Protein AF-A0A7M3DWA7-F1 (afdb_monomer)

Mean predicted aligned error: 12.15 Å

Radius of gyration: 25.58 Å; Cα contacts (8 Å, |Δi|>4): 373; chains: 1; bounding box: 78×46×86 Å

Secondary structure (DSSP, 8-state):
----------GGGTTSTTT--EEEETTEEEE-HHHHHHHHHHHTTS-HHHHHTTS-S-TT-EEESSSSEEE--TTT--HHHHHHHHHHHGGGTS-HHHHHHHHHHHHIIIII--B-TTHHHHHHHHHHHHHHHHHHHHHHHHTS-HHHHHHHHHHHHHHTTTT-SHHHHTTB-TT--GGGSEEEEEETTEEEEE-SSHHHHHHHHHHHHHHHHTTTTHHHHTTS----SSEEEEEEETTEEEEEEEEEE-S-HHHHHHHHHHTTTS-EEE-HHHHHHHH---SS------------------

Solvent-accessible surface area (backbone atoms only — not comparable to full-atom values): 17744 Å² total; per-residue (Å²): 140,79,90,80,83,75,80,61,65,34,52,71,45,80,87,42,62,88,74,48,60,73,45,74,63,85,91,43,66,44,68,47,66,76,46,24,52,50,49,52,55,52,53,75,72,53,50,68,72,64,53,55,80,34,50,78,94,52,93,77,39,61,46,66,49,80,74,51,81,33,56,57,34,67,88,74,38,36,51,63,34,54,43,50,45,45,55,43,49,23,87,84,76,47,55,73,57,55,44,54,41,37,48,49,52,48,28,30,49,71,62,68,45,42,34,34,72,60,48,53,61,42,52,50,54,50,46,70,73,45,42,58,59,54,16,52,69,47,15,69,79,72,54,39,56,35,68,60,42,26,49,45,43,52,51,30,52,77,72,42,57,30,52,69,37,68,77,51,51,69,19,62,32,86,86,55,59,73,72,78,28,31,36,38,39,67,53,97,78,28,31,38,38,31,53,72,48,67,73,60,38,50,53,53,49,53,50,49,51,50,37,46,79,68,55,62,44,56,80,61,53,76,77,79,53,91,79,60,83,57,43,80,42,75,39,55,56,74,88,39,84,37,80,43,65,27,38,71,41,57,78,40,42,69,51,37,42,48,55,55,59,76,47,66,97,56,60,63,46,49,24,63,67,40,56,48,46,40,62,62,76,78,90,80,70,85,88,85,82,76,86,81,77,80,73,83,79,87,78,80,91,129

Organism: Rhizobium leguminosarum (NCBI:txid384)

Structure (mmCIF, N/CA/C/O backbone):
data_AF-A0A7M3DWA7-F1
#
_entry.id   AF-A0A7M3DWA7-F1
#
loop_
_atom_site.group_PDB
_atom_site.id
_atom_site.type_symbol
_atom_site.label_atom_id
_atom_site.label_alt_id
_atom_site.label_comp_id
_atom_site.label_asym_id
_atom_site.label_entity_id
_atom_site.label_seq_id
_atom_site.pdbx_PDB_ins_code
_atom_site.Cartn_x
_atom_site.Cartn_y
_atom_site.Cartn_z
_atom_site.occupancy
_atom_site.B_iso_or_equiv
_atom_site.auth_seq_id
_atom_site.auth_comp_id
_atom_site.auth_asym_id
_atom_site.auth_atom_id
_atom_site.pdbx_PDB_model_num
ATOM 1 N N . MET A 1 1 ? -8.533 -28.546 40.048 1.00 31.16 1 MET A N 1
ATOM 2 C CA . MET A 1 1 ? -7.619 -28.414 38.892 1.00 31.16 1 MET A CA 1
ATOM 3 C C . MET A 1 1 ? -8.500 -28.031 37.714 1.00 31.16 1 MET A C 1
ATOM 5 O O . MET A 1 1 ? -9.378 -28.823 37.424 1.00 31.16 1 MET A O 1
ATOM 9 N N . THR A 1 2 ? -8.484 -26.842 37.113 1.00 32.16 2 THR A N 1
ATOM 10 C CA . THR A 1 2 ? -7.544 -25.696 37.027 1.00 32.16 2 THR A CA 1
ATOM 11 C C . THR A 1 2 ? -8.391 -24.406 36.946 1.00 32.16 2 THR A C 1
ATOM 13 O O . THR A 1 2 ? -9.353 -24.365 36.194 1.00 32.16 2 THR A O 1
ATOM 16 N N . GLN A 1 3 ? -8.295 -23.450 37.877 1.00 31.75 3 GLN A N 1
ATOM 17 C CA . GLN A 1 3 ? -7.502 -22.207 37.782 1.00 31.75 3 GLN A CA 1
ATOM 18 C C . GLN A 1 3 ? -7.501 -21.516 36.396 1.00 31.75 3 GLN A C 1
ATOM 20 O O . GLN A 1 3 ? -6.855 -21.991 35.472 1.00 31.75 3 GLN A O 1
ATOM 25 N N . ASN A 1 4 ? -8.128 -20.328 36.342 1.00 32.12 4 ASN A N 1
ATOM 26 C CA . ASN A 1 4 ? -7.949 -19.244 35.358 1.00 32.12 4 ASN A CA 1
ATOM 27 C C . ASN A 1 4 ? -8.525 -19.390 33.932 1.00 32.12 4 ASN A C 1
ATOM 29 O O . ASN A 1 4 ? -7.840 -19.094 32.956 1.00 32.12 4 ASN A O 1
ATOM 33 N N . GLU A 1 5 ? -9.830 -19.630 33.797 1.00 33.38 5 GLU A N 1
ATOM 34 C CA . GLU A 1 5 ? -10.563 -19.099 32.634 1.00 33.38 5 GLU A CA 1
ATOM 35 C C . GLU A 1 5 ? -10.723 -17.581 32.813 1.00 33.38 5 GLU A C 1
ATOM 37 O O . GLU A 1 5 ? -11.632 -17.081 33.482 1.00 33.38 5 GLU A O 1
ATOM 42 N N . ARG A 1 6 ? -9.745 -16.829 32.294 1.00 34.59 6 ARG A N 1
ATOM 43 C CA . ARG A 1 6 ? -9.760 -15.364 32.276 1.00 34.59 6 ARG A CA 1
ATOM 44 C C . ARG A 1 6 ? -11.005 -14.896 31.521 1.00 34.59 6 ARG A C 1
ATOM 46 O O . ARG A 1 6 ? -11.043 -14.945 30.297 1.00 34.59 6 ARG A O 1
ATOM 53 N N . ARG A 1 7 ? -12.004 -14.418 32.269 1.00 38.69 7 ARG A N 1
ATOM 54 C CA . ARG A 1 7 ? -13.129 -13.614 31.772 1.00 38.69 7 ARG A CA 1
ATOM 55 C C . ARG A 1 7 ? -12.589 -12.566 30.787 1.00 38.69 7 ARG A C 1
ATOM 57 O O . ARG A 1 7 ? -11.906 -11.642 31.224 1.00 38.69 7 ARG A O 1
ATOM 64 N N . ARG A 1 8 ? -12.861 -12.714 29.487 1.00 42.81 8 ARG A N 1
ATOM 65 C CA . ARG A 1 8 ? -12.569 -11.684 28.481 1.00 42.81 8 ARG A CA 1
ATOM 66 C C . ARG A 1 8 ? -13.701 -10.662 28.528 1.00 42.81 8 ARG A C 1
ATOM 68 O O . ARG A 1 8 ? -14.858 -10.983 28.276 1.00 42.81 8 ARG A O 1
ATOM 75 N N . VAL A 1 9 ? -13.361 -9.478 29.017 1.00 36.88 9 VAL A N 1
ATOM 76 C CA . VAL A 1 9 ? -14.258 -8.345 29.247 1.00 36.88 9 VAL A CA 1
ATOM 77 C C . VAL A 1 9 ? -14.104 -7.452 28.022 1.00 36.88 9 VAL A C 1
ATOM 79 O O . VAL A 1 9 ? -12.993 -6.998 27.768 1.00 36.88 9 VAL A O 1
ATOM 82 N N . THR A 1 10 ? -15.173 -7.246 27.252 1.00 43.31 10 THR A N 1
ATOM 83 C CA . THR A 1 10 ? -15.177 -6.265 26.159 1.00 43.31 10 THR A CA 1
ATOM 84 C C . THR A 1 10 ? -14.939 -4.865 26.720 1.00 43.31 10 THR A C 1
ATOM 86 O O . THR A 1 10 ? -15.230 -4.578 27.883 1.00 43.31 10 THR A O 1
ATOM 89 N N . THR A 1 11 ? -14.374 -3.995 25.898 1.00 45.31 11 THR A N 1
ATOM 90 C CA . THR A 1 11 ? -13.901 -2.646 26.227 1.00 45.31 11 THR A CA 1
ATOM 91 C C . THR A 1 11 ? -15.011 -1.851 26.941 1.00 45.31 11 THR A C 1
ATOM 93 O O . THR A 1 11 ? -14.843 -1.347 28.049 1.00 45.31 11 THR A O 1
ATOM 96 N N . THR A 1 12 ? -16.235 -1.885 26.419 1.00 45.56 12 THR A N 1
ATOM 97 C CA . THR A 1 12 ? -17.424 -1.252 27.020 1.00 45.56 12 THR A CA 1
ATOM 98 C C . THR A 1 12 ? -17.956 -1.893 28.318 1.00 45.56 12 THR A C 1
ATOM 100 O O . THR A 1 12 ? -18.825 -1.323 28.984 1.00 45.56 12 THR A O 1
ATOM 103 N N . ALA A 1 13 ? -17.430 -3.036 28.763 1.00 43.12 13 ALA A N 1
ATOM 104 C CA . ALA A 1 13 ? -17.998 -3.804 29.873 1.00 43.12 13 ALA A CA 1
ATOM 105 C C . ALA A 1 13 ? -17.594 -3.363 31.288 1.00 43.12 13 ALA A C 1
ATOM 107 O O . ALA A 1 13 ? -18.187 -3.867 32.243 1.00 43.12 13 ALA A O 1
ATOM 108 N N . LYS A 1 14 ? -16.658 -2.421 31.485 1.00 46.44 14 LYS A N 1
ATOM 109 C CA . LYS A 1 14 ? -16.401 -1.888 32.844 1.00 46.44 14 LYS A CA 1
ATOM 110 C C . LYS A 1 14 ? -17.452 -0.869 33.302 1.00 46.44 14 LYS A C 1
ATOM 112 O O . LYS A 1 14 ? -17.827 -0.904 34.467 1.00 46.44 14 LYS A O 1
ATOM 117 N N . LEU A 1 15 ? -17.945 -0.006 32.411 1.00 39.78 15 LEU A N 1
ATOM 118 C CA . LEU A 1 15 ? -18.905 1.061 32.748 1.00 39.78 15 LEU A CA 1
ATOM 119 C C . LEU A 1 15 ? -20.373 0.599 32.741 1.00 39.78 15 LEU A C 1
ATOM 121 O O . LEU A 1 15 ? -21.177 1.143 33.489 1.00 39.78 15 LEU A O 1
ATOM 125 N N . TYR A 1 16 ? -20.726 -0.420 31.945 1.00 46.19 16 TYR A N 1
ATOM 126 C CA . TYR A 1 16 ? -22.131 -0.786 31.680 1.00 46.19 16 TYR A CA 1
ATOM 127 C C . TYR A 1 16 ? -22.519 -2.204 32.123 1.00 46.19 16 TYR A C 1
ATOM 129 O O . TYR A 1 16 ? -23.603 -2.689 31.792 1.00 46.19 16 TYR A O 1
ATOM 137 N N . ARG A 1 17 ? -21.654 -2.866 32.907 1.00 42.53 17 ARG A N 1
ATOM 138 C CA . ARG A 1 17 ? -21.810 -4.260 33.367 1.00 42.53 17 ARG A CA 1
ATOM 139 C C . ARG A 1 17 ? -23.143 -4.550 34.059 1.00 42.53 17 ARG A C 1
ATOM 141 O O . ARG A 1 17 ? -23.610 -5.681 34.016 1.00 42.53 17 ARG A O 1
ATOM 148 N N . GLU A 1 18 ? -23.716 -3.547 34.715 1.00 39.00 18 GLU A N 1
ATOM 149 C CA . GLU A 1 18 ? -24.950 -3.678 35.495 1.00 39.00 18 GLU A CA 1
ATOM 150 C C . GLU A 1 18 ? -26.214 -3.424 34.661 1.00 39.00 18 GLU A C 1
ATOM 152 O O . GLU A 1 18 ? -27.291 -3.873 35.040 1.00 39.00 18 GLU A O 1
ATOM 157 N N . ALA A 1 19 ? -26.090 -2.749 33.513 1.00 36.91 19 ALA A N 1
ATOM 158 C CA . ALA A 1 19 ? -27.227 -2.368 32.678 1.00 36.91 19 ALA A CA 1
ATOM 159 C C . ALA A 1 19 ? -27.499 -3.348 31.528 1.00 36.91 19 ALA A C 1
ATOM 161 O O . ALA A 1 19 ? -28.608 -3.345 31.004 1.00 36.91 19 ALA A O 1
ATOM 162 N N . ALA A 1 20 ? -26.522 -4.170 31.121 1.00 46.72 20 ALA A N 1
ATOM 163 C CA . ALA A 1 20 ? -26.583 -4.932 29.875 1.00 46.72 20 ALA A CA 1
ATOM 164 C C . ALA A 1 20 ? -27.028 -6.391 30.013 1.00 46.72 20 ALA A C 1
ATOM 166 O O . ALA A 1 20 ? -26.503 -7.147 30.828 1.00 46.72 20 ALA A O 1
ATOM 167 N N . VAL A 1 21 ? -27.948 -6.812 29.138 1.00 46.53 21 VAL A N 1
ATOM 168 C CA . VAL A 1 21 ? -28.248 -8.230 28.912 1.00 46.53 21 VAL A CA 1
ATOM 169 C C . VAL A 1 21 ? -27.080 -8.824 28.128 1.00 46.53 21 VAL A C 1
ATOM 171 O O . VAL A 1 21 ? -26.873 -8.516 26.957 1.00 46.53 21 VAL A O 1
ATOM 174 N N . LEU A 1 22 ? -26.281 -9.635 28.813 1.00 52.78 22 LEU A N 1
ATOM 175 C CA . LEU A 1 22 ? -25.120 -10.314 28.249 1.00 52.78 22 LEU A CA 1
ATOM 176 C C . LEU A 1 22 ? -25.567 -11.638 27.622 1.00 52.78 22 LEU A C 1
ATOM 178 O O . LEU A 1 22 ? -26.158 -12.471 28.313 1.00 52.78 22 LEU A O 1
ATOM 182 N N . VAL A 1 23 ? -25.242 -11.860 26.349 1.00 47.19 23 VAL A N 1
ATOM 183 C CA . VAL A 1 23 ? -25.420 -13.164 25.690 1.00 47.19 23 VAL A CA 1
ATOM 184 C C . VAL A 1 23 ? -24.047 -13.800 25.488 1.00 47.19 23 VAL A C 1
ATOM 186 O O . VAL A 1 23 ? -23.109 -13.161 25.007 1.00 47.19 23 VAL A O 1
ATOM 189 N N . ARG A 1 24 ? -23.910 -15.065 25.899 1.00 48.47 24 ARG A N 1
ATOM 190 C CA . ARG A 1 24 ? -22.690 -15.855 25.700 1.00 48.47 24 ARG A CA 1
ATOM 191 C C . ARG A 1 24 ? -22.765 -16.545 24.339 1.00 48.47 24 ARG A C 1
ATOM 193 O O . ARG A 1 24 ? -23.575 -17.450 24.158 1.00 48.47 24 ARG A O 1
ATOM 200 N N . LEU A 1 25 ? -21.899 -16.144 23.413 1.00 47.28 25 LEU A N 1
ATOM 201 C CA . LEU A 1 25 ? -21.712 -16.797 22.115 1.00 47.28 25 LEU A CA 1
ATOM 202 C C . LEU A 1 25 ? -20.315 -17.426 22.105 1.00 47.28 25 LEU A C 1
ATOM 204 O O . LEU A 1 25 ? -19.309 -16.749 21.898 1.00 47.28 25 LEU A O 1
ATOM 208 N N . GLY A 1 26 ? -20.254 -18.722 22.422 1.00 59.66 26 GLY A N 1
ATOM 209 C CA . GLY A 1 26 ? -18.992 -19.429 22.659 1.00 59.66 26 GLY A CA 1
ATOM 210 C C . GLY A 1 26 ? -18.278 -18.925 23.921 1.00 59.66 26 GLY A C 1
ATOM 211 O O . GLY A 1 26 ? -18.862 -18.901 25.008 1.00 59.66 26 GLY A O 1
ATOM 212 N N . ASP A 1 27 ? -17.023 -18.499 23.777 1.00 53.69 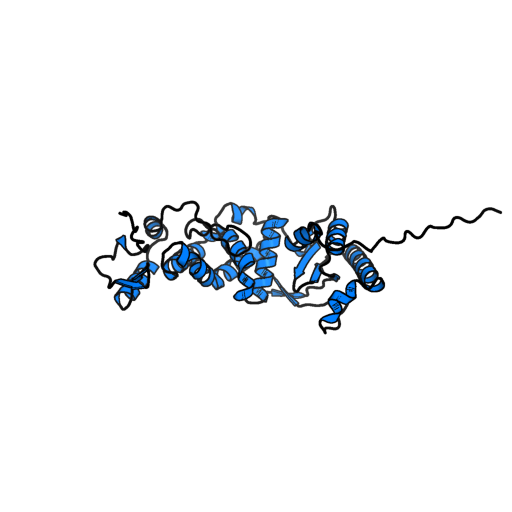27 ASP A N 1
ATOM 213 C CA . ASP A 1 27 ? -16.204 -17.949 24.872 1.00 53.69 27 ASP A CA 1
ATOM 214 C C . ASP A 1 27 ? -16.243 -16.417 24.963 1.00 53.69 27 ASP A C 1
ATOM 216 O O . ASP A 1 27 ? -15.498 -15.809 25.736 1.00 53.69 27 ASP A O 1
ATOM 220 N N . ARG A 1 28 ? -17.124 -15.775 24.187 1.00 52.28 28 ARG A N 1
ATOM 221 C CA . ARG A 1 28 ? -17.256 -14.317 24.126 1.00 52.28 28 ARG A CA 1
ATOM 222 C C . ARG A 1 28 ? -18.556 -13.850 24.775 1.00 52.28 28 ARG A C 1
ATOM 224 O O . ARG A 1 28 ? -19.602 -14.491 24.657 1.00 52.28 28 ARG A O 1
ATOM 231 N N . MET A 1 29 ? -18.471 -12.713 25.459 1.00 54.19 29 MET A N 1
ATOM 232 C CA . MET A 1 29 ? -19.617 -11.993 26.008 1.00 54.19 29 MET A CA 1
ATOM 233 C C . MET A 1 29 ? -19.973 -10.875 25.033 1.00 54.19 29 MET A C 1
ATOM 235 O O . MET A 1 29 ? -19.136 -10.010 24.792 1.00 54.19 29 MET A O 1
ATOM 239 N N . ARG A 1 30 ? -21.190 -10.895 24.486 1.00 58.16 30 ARG A N 1
ATOM 240 C CA . ARG A 1 30 ? -21.685 -9.848 23.586 1.00 58.16 30 ARG A CA 1
ATOM 241 C C . ARG A 1 30 ? -22.817 -9.059 24.226 1.00 58.16 30 ARG A C 1
ATOM 243 O O . ARG A 1 30 ? -23.587 -9.592 25.031 1.00 58.16 30 ARG A O 1
ATOM 250 N N . PHE A 1 31 ? -22.913 -7.791 23.843 1.00 63.12 31 PHE A N 1
ATOM 251 C CA . PHE A 1 31 ? -24.051 -6.938 24.161 1.00 63.12 31 PHE A CA 1
ATOM 252 C C . PHE A 1 31 ? -25.098 -7.037 23.048 1.00 63.12 31 PHE A C 1
ATOM 254 O O . PHE A 1 31 ? -24.807 -6.706 21.899 1.00 63.12 31 PHE A O 1
ATOM 261 N N . GLU A 1 32 ? -26.318 -7.464 23.380 1.00 61.53 32 GLU A N 1
ATOM 262 C CA . GLU A 1 32 ? -27.408 -7.618 22.407 1.00 61.53 32 GLU A CA 1
ATOM 263 C C . GLU A 1 32 ? -28.669 -6.830 22.797 1.00 61.53 32 GLU A C 1
ATOM 265 O O . GLU A 1 32 ? -28.837 -6.368 23.931 1.00 61.53 32 GLU A O 1
ATOM 270 N N . GLY A 1 33 ? -29.565 -6.661 21.820 1.00 66.62 33 GLY A N 1
ATOM 271 C CA . GLY A 1 33 ? -30.834 -5.952 21.974 1.00 66.62 33 GLY A CA 1
ATOM 272 C C . GLY A 1 33 ? -30.680 -4.450 22.237 1.00 66.62 33 GLY A C 1
ATOM 273 O O . GLY A 1 33 ? -29.637 -3.853 21.985 1.00 66.62 33 GLY A O 1
ATOM 274 N N . ILE A 1 34 ? -31.734 -3.845 22.795 1.00 65.25 34 ILE A N 1
ATOM 275 C CA . ILE A 1 34 ? -31.831 -2.392 23.035 1.00 65.25 34 ILE A CA 1
ATOM 276 C C . ILE A 1 34 ? -30.664 -1.867 23.881 1.00 65.25 34 ILE A C 1
ATOM 278 O O . ILE A 1 34 ? -30.198 -0.749 23.672 1.00 65.25 34 ILE A O 1
ATOM 282 N N . ILE A 1 35 ? -30.171 -2.665 24.831 1.00 61.44 35 ILE A N 1
ATOM 283 C CA . ILE A 1 35 ? -29.046 -2.244 25.665 1.00 61.44 35 ILE A CA 1
ATOM 284 C C . ILE A 1 35 ? -27.728 -2.323 24.891 1.00 61.44 35 ILE A C 1
ATOM 286 O O . ILE A 1 35 ? -26.905 -1.423 25.026 1.00 61.44 35 ILE A O 1
ATOM 290 N N . GLY A 1 36 ? -27.533 -3.338 24.045 1.00 64.75 36 GLY A N 1
ATOM 291 C CA . GLY A 1 36 ? -26.393 -3.370 23.128 1.00 64.75 36 GLY A CA 1
ATOM 292 C C . GLY A 1 36 ? -26.374 -2.167 22.187 1.00 64.75 36 GLY A C 1
ATOM 293 O O . GLY A 1 36 ? -25.328 -1.546 22.013 1.00 64.75 36 GLY A O 1
ATOM 294 N N . ASP A 1 37 ? -27.531 -1.766 21.664 1.00 68.62 37 ASP A N 1
ATOM 295 C CA . ASP A 1 37 ? -27.647 -0.571 20.823 1.00 68.62 37 ASP A CA 1
ATOM 296 C C . ASP A 1 37 ? -27.378 0.723 21.605 1.00 68.62 37 ASP A C 1
ATOM 298 O O . ASP A 1 37 ? -26.683 1.609 21.109 1.00 68.62 37 ASP A O 1
ATOM 302 N N . ALA A 1 38 ? -27.852 0.820 22.851 1.00 63.88 38 ALA A N 1
ATOM 303 C CA . ALA A 1 38 ? -27.548 1.945 23.733 1.00 63.88 38 ALA A CA 1
ATOM 304 C C . ALA A 1 38 ? -26.050 2.022 24.080 1.00 63.88 38 ALA A C 1
ATOM 306 O O . ALA A 1 38 ? -25.476 3.109 24.094 1.00 63.88 38 ALA A O 1
ATOM 307 N N . ILE A 1 39 ? -25.395 0.882 24.311 1.00 64.06 39 ILE A N 1
ATOM 308 C CA . ILE A 1 39 ? -23.953 0.811 24.577 1.00 64.06 39 ILE A CA 1
ATOM 309 C C . ILE A 1 39 ? -23.156 1.223 23.343 1.00 64.06 39 ILE A C 1
ATOM 311 O O . ILE A 1 39 ? -22.250 2.041 23.465 1.00 64.06 39 ILE A O 1
ATOM 315 N N . LYS A 1 40 ? -23.524 0.732 22.154 1.00 66.62 40 LYS A N 1
ATOM 316 C CA . LYS A 1 40 ? -22.925 1.174 20.884 1.00 66.62 40 LYS A CA 1
ATOM 317 C C . LYS A 1 40 ? -23.104 2.673 20.682 1.00 66.62 40 LYS A C 1
ATOM 319 O O . LYS A 1 40 ? -22.159 3.356 20.298 1.00 66.62 40 LYS A O 1
ATOM 324 N N . TYR A 1 41 ? -24.305 3.190 20.955 1.00 67.12 41 TYR A N 1
ATOM 325 C CA . TYR A 1 41 ? -24.589 4.618 20.871 1.00 67.12 41 TYR A CA 1
ATOM 326 C C . TYR A 1 41 ? -23.652 5.405 21.782 1.00 67.12 41 TYR A C 1
ATOM 328 O O . TYR A 1 41 ? -22.969 6.294 21.298 1.00 67.12 41 TYR A O 1
ATOM 336 N N . VAL A 1 42 ? -23.554 5.052 23.066 1.00 63.28 42 VAL A N 1
ATOM 337 C CA . VAL A 1 42 ? -22.678 5.764 24.005 1.00 63.28 42 VAL A CA 1
ATOM 338 C C . VAL A 1 42 ? -21.199 5.600 23.646 1.00 63.28 42 VAL A C 1
ATOM 340 O O . VAL A 1 42 ? -20.467 6.585 23.678 1.00 63.28 42 VAL A O 1
ATOM 343 N N . GLY A 1 43 ? -20.774 4.399 23.240 1.00 63.22 43 GLY A N 1
ATOM 344 C CA . GLY A 1 43 ? -19.411 4.099 22.800 1.00 63.22 43 GLY A CA 1
ATOM 345 C C . GLY A 1 43 ? -18.927 5.025 21.685 1.00 63.22 43 GLY A C 1
ATOM 346 O O . GLY A 1 43 ? -17.838 5.576 21.799 1.00 63.22 43 GLY A O 1
ATOM 347 N N . ARG A 1 44 ? -19.787 5.316 20.699 1.00 63.34 44 ARG A N 1
ATOM 348 C CA . ARG A 1 44 ? -19.505 6.268 19.603 1.00 63.34 44 ARG A CA 1
ATOM 349 C C . ARG A 1 44 ? -19.218 7.702 20.058 1.00 63.34 44 ARG A C 1
ATOM 351 O O . ARG A 1 44 ? -18.674 8.490 19.285 1.00 63.34 44 ARG A O 1
ATOM 358 N N . TYR A 1 45 ? -19.617 8.066 21.277 1.00 65.19 45 TYR A N 1
ATOM 359 C CA . TYR A 1 45 ? -19.357 9.381 21.872 1.00 65.19 45 TYR A CA 1
ATOM 360 C C . TYR A 1 45 ? -18.246 9.354 22.930 1.00 65.19 45 TYR A C 1
ATOM 362 O O . TYR A 1 45 ? -17.890 10.410 23.456 1.00 65.19 45 TYR A O 1
ATOM 370 N N . LEU A 1 46 ? -17.682 8.184 23.250 1.00 64.88 46 LEU A N 1
ATOM 371 C CA . LEU A 1 46 ? -16.517 8.088 24.126 1.00 64.88 46 LEU A CA 1
ATOM 372 C C . LEU A 1 46 ? -15.261 8.537 23.381 1.00 64.88 46 LEU A C 1
ATOM 374 O O . LEU A 1 46 ? -15.091 8.268 22.194 1.00 64.88 46 LEU A O 1
ATOM 378 N N . THR A 1 47 ? -14.353 9.206 24.090 1.00 64.81 47 THR A N 1
ATOM 379 C CA . THR A 1 47 ? -13.064 9.596 23.517 1.00 64.81 47 THR A CA 1
ATOM 380 C C . THR A 1 47 ? -12.147 8.383 23.372 1.00 64.81 47 THR A C 1
ATOM 382 O O . THR A 1 47 ? -12.173 7.470 24.199 1.00 64.81 47 THR A O 1
ATOM 385 N N . THR A 1 48 ? -11.258 8.415 22.377 1.00 63.31 48 THR A N 1
ATOM 386 C CA . THR A 1 48 ? -10.140 7.463 22.235 1.00 63.31 48 THR A CA 1
ATOM 387 C C . THR A 1 48 ? -9.331 7.278 23.523 1.00 63.31 48 THR A C 1
ATOM 389 O O . THR A 1 48 ? -8.943 6.159 23.841 1.00 63.31 48 THR A O 1
ATOM 392 N N . GLU A 1 49 ? -9.124 8.347 24.298 1.00 62.16 49 GLU A N 1
ATOM 393 C CA . GLU A 1 49 ? -8.463 8.288 25.610 1.00 62.16 49 GLU A CA 1
ATOM 394 C C . GLU A 1 49 ? -9.233 7.388 26.584 1.00 62.16 49 GLU A C 1
ATOM 396 O O . GLU A 1 49 ? -8.643 6.511 27.203 1.00 62.16 49 GLU A O 1
ATOM 401 N N . THR A 1 50 ? -10.560 7.532 26.653 1.00 61.81 50 THR A N 1
ATOM 402 C CA . THR A 1 50 ? -11.424 6.712 27.518 1.00 61.81 50 THR A CA 1
ATOM 403 C C . THR A 1 50 ? -11.495 5.261 27.035 1.00 61.81 50 THR A C 1
ATOM 405 O O . THR A 1 50 ? -11.476 4.342 27.851 1.00 61.81 50 THR A O 1
ATOM 408 N N . ALA A 1 51 ? -11.512 5.042 25.716 1.00 58.44 51 ALA A N 1
ATOM 409 C CA . ALA A 1 51 ? -11.423 3.709 25.120 1.00 58.44 51 ALA A CA 1
ATOM 410 C C . ALA A 1 51 ? -10.081 3.017 25.436 1.00 58.44 51 ALA A C 1
ATOM 412 O O . ALA A 1 51 ? -10.028 1.797 25.585 1.00 58.44 51 ALA A O 1
ATOM 413 N N . GLY A 1 52 ? -9.001 3.787 25.610 1.00 54.94 52 GLY A N 1
ATOM 414 C CA . GLY A 1 52 ? -7.679 3.254 25.932 1.00 54.94 52 GLY A CA 1
ATOM 415 C C . GLY A 1 52 ? -7.560 2.588 27.300 1.00 54.94 52 GLY A C 1
ATOM 416 O O . GLY A 1 52 ? -6.853 1.596 27.426 1.00 54.94 52 GLY A O 1
ATOM 417 N N . TRP A 1 53 ? -8.326 3.037 28.298 1.00 53.66 53 TRP A N 1
ATOM 418 C CA . TRP A 1 53 ? -8.397 2.407 29.631 1.00 53.66 53 TRP A CA 1
ATOM 419 C C . TRP A 1 53 ? -9.013 1.000 29.633 1.00 53.66 53 TRP A C 1
ATOM 421 O O . TRP A 1 53 ? -9.034 0.302 30.657 1.00 53.66 53 TRP A O 1
ATOM 431 N N . LEU A 1 54 ? -9.620 0.631 28.513 1.00 51.59 54 LEU A N 1
ATOM 432 C CA . LEU A 1 54 ? -10.525 -0.495 28.393 1.00 51.59 54 LEU A CA 1
ATOM 433 C C . LEU A 1 54 ? -9.970 -1.576 27.458 1.00 51.59 54 LEU A C 1
ATOM 435 O O . LEU A 1 54 ? -10.377 -2.732 27.579 1.00 51.59 54 LEU A O 1
ATOM 439 N N . LEU A 1 55 ? -9.040 -1.221 26.565 1.00 56.53 55 LEU A N 1
ATOM 440 C CA . LEU A 1 55 ? -8.315 -2.191 25.754 1.00 56.53 55 LEU A CA 1
ATOM 441 C C . LEU A 1 55 ? -7.311 -2.959 26.632 1.00 56.53 55 LEU A C 1
ATOM 443 O O . LEU A 1 55 ? -6.777 -2.398 27.593 1.00 56.53 55 LEU A O 1
ATOM 447 N N . PRO A 1 56 ? -7.059 -4.250 26.351 1.00 58.31 56 PRO A N 1
ATOM 448 C CA . PRO A 1 56 ? -5.999 -4.991 27.025 1.00 58.31 56 PRO A CA 1
ATOM 449 C C . PRO A 1 56 ? -4.672 -4.222 26.939 1.00 58.31 56 PRO A C 1
ATOM 451 O O . PRO A 1 56 ? -4.364 -3.684 25.880 1.00 58.31 56 PRO A O 1
ATOM 454 N N . GLU A 1 57 ? -3.864 -4.218 28.008 1.00 57.75 57 GLU A N 1
ATOM 455 C CA . GLU A 1 57 ? -2.489 -3.673 28.031 1.00 57.75 57 GLU A CA 1
ATOM 456 C C . GLU A 1 57 ? -1.535 -4.526 27.164 1.00 57.75 57 GLU A C 1
ATOM 458 O O . GLU A 1 57 ? -0.540 -5.084 27.624 1.00 57.75 57 GLU A O 1
ATOM 463 N N . LEU A 1 58 ? -1.870 -4.713 25.891 1.00 61.81 58 LEU A N 1
ATOM 464 C CA . LEU A 1 58 ? -1.083 -5.451 24.916 1.00 61.81 58 LEU A CA 1
ATOM 465 C C . LEU A 1 58 ? -0.378 -4.434 24.025 1.00 61.81 58 LEU A C 1
ATOM 467 O O . LEU A 1 58 ? -0.669 -4.324 22.835 1.00 61.81 58 LEU A O 1
ATOM 471 N N . GLU A 1 59 ? 0.576 -3.703 24.609 1.00 59.16 59 GLU A N 1
ATOM 472 C CA . GLU A 1 59 ? 1.342 -2.637 23.938 1.00 59.16 59 GLU A CA 1
ATOM 473 C C . GLU A 1 59 ? 2.125 -3.103 22.692 1.00 59.16 59 GLU A C 1
ATOM 475 O O . GLU A 1 59 ? 2.700 -2.288 21.982 1.00 59.16 59 GLU A O 1
ATOM 480 N N . ASN A 1 60 ? 2.107 -4.396 22.361 1.00 65.69 60 ASN A N 1
ATOM 481 C CA . ASN A 1 60 ? 2.776 -4.971 21.194 1.00 65.69 60 ASN A CA 1
ATOM 482 C C . ASN A 1 60 ? 1.890 -5.969 20.435 1.00 65.69 60 ASN A C 1
ATOM 484 O O . ASN A 1 60 ? 2.382 -6.968 19.911 1.00 65.69 60 ASN A O 1
ATOM 488 N N . TYR A 1 61 ? 0.574 -5.744 20.411 1.00 81.38 61 TYR A N 1
ATOM 489 C CA . TYR A 1 61 ? -0.334 -6.624 19.681 1.00 81.38 61 TYR A CA 1
ATOM 490 C C . TYR A 1 61 ? -0.109 -6.539 18.160 1.00 81.38 61 TYR A C 1
ATOM 492 O O . TYR A 1 61 ? -0.188 -5.454 17.568 1.00 81.38 61 TYR A O 1
ATOM 500 N N . VAL A 1 62 ? 0.149 -7.694 17.540 1.00 87.06 62 VAL A N 1
ATOM 501 C CA . VAL A 1 62 ? 0.361 -7.854 16.097 1.00 87.06 62 VAL A CA 1
ATOM 502 C C . VAL A 1 62 ? -0.594 -8.895 15.518 1.00 87.06 62 VAL A C 1
ATOM 504 O O . VAL A 1 62 ? -0.947 -9.849 16.207 1.00 87.06 62 VAL A O 1
ATOM 507 N N . HIS A 1 63 ? -0.975 -8.715 14.258 1.00 86.00 63 HIS A N 1
ATOM 508 C CA . HIS A 1 63 ? -1.754 -9.664 13.462 1.00 86.00 63 HIS A CA 1
ATOM 509 C C . HIS A 1 63 ? -1.007 -9.950 12.155 1.00 86.00 63 HIS A C 1
ATOM 511 O O . HIS A 1 63 ? -0.322 -9.066 11.639 1.00 86.00 63 HIS A O 1
ATOM 517 N N . ASP A 1 64 ? -1.110 -11.174 11.645 1.00 87.50 64 ASP A N 1
ATOM 518 C CA . ASP A 1 64 ? -0.496 -11.576 10.378 1.00 87.50 64 ASP A CA 1
ATOM 519 C C . ASP A 1 64 ? -1.585 -11.750 9.319 1.00 87.50 64 ASP A C 1
ATOM 521 O O . ASP A 1 64 ? -2.405 -12.661 9.408 1.00 87.50 64 ASP A O 1
ATOM 525 N N . PHE A 1 65 ? -1.579 -10.858 8.329 1.00 84.31 65 PHE A N 1
ATOM 526 C CA . PHE A 1 65 ? -2.523 -10.858 7.209 1.00 84.31 65 PHE A CA 1
ATOM 527 C C . PHE A 1 65 ? -2.029 -11.702 6.020 1.00 84.31 65 PHE A C 1
ATOM 529 O O . PHE A 1 65 ? -2.628 -11.655 4.953 1.00 84.31 65 PHE A O 1
ATOM 536 N N . GLY A 1 66 ? -0.934 -12.457 6.181 1.00 80.44 66 GLY A N 1
ATOM 537 C CA . GLY A 1 66 ? -0.332 -13.306 5.147 1.00 80.44 66 GLY A CA 1
ATOM 538 C C . GLY A 1 66 ? 1.025 -12.810 4.632 1.00 80.44 66 GLY A C 1
ATOM 539 O O . GLY A 1 66 ? 1.745 -13.576 3.990 1.00 80.44 66 GLY A O 1
ATOM 540 N N . GLY A 1 67 ? 1.406 -11.563 4.934 1.00 75.56 67 GLY A N 1
ATOM 541 C CA . GLY A 1 67 ? 2.706 -10.972 4.586 1.00 75.56 67 GLY A CA 1
ATOM 542 C C . GLY A 1 67 ? 3.654 -10.770 5.771 1.00 75.56 67 GLY A C 1
ATOM 543 O O . GLY A 1 67 ? 4.764 -10.264 5.585 1.00 75.56 67 GLY A O 1
ATOM 544 N N . GLY A 1 68 ? 3.259 -11.200 6.974 1.00 82.25 68 GLY A N 1
ATOM 545 C CA . GLY A 1 68 ? 4.023 -11.066 8.209 1.00 82.25 68 GLY A CA 1
ATOM 546 C C . GLY A 1 68 ? 3.316 -10.213 9.271 1.00 82.25 68 GLY A C 1
ATOM 547 O O . GLY A 1 68 ? 2.224 -9.688 9.056 1.00 82.25 68 GLY A O 1
ATOM 548 N N . PRO A 1 69 ? 3.929 -10.065 10.460 1.00 85.81 69 PRO A N 1
ATOM 549 C CA . PRO A 1 69 ? 3.289 -9.395 11.585 1.00 85.81 69 PRO A CA 1
ATOM 550 C C . PRO A 1 69 ? 3.173 -7.879 11.373 1.00 85.81 69 PRO A C 1
ATOM 552 O O . PRO A 1 69 ? 4.172 -7.177 11.200 1.00 85.81 69 PRO A O 1
ATOM 555 N N . VAL A 1 70 ? 1.951 -7.364 11.499 1.00 88.38 70 VAL A N 1
ATOM 556 C CA . VAL A 1 70 ? 1.597 -5.939 11.449 1.00 88.38 70 VAL A CA 1
ATOM 557 C C . VAL A 1 70 ? 1.027 -5.508 12.796 1.00 88.38 70 VAL A C 1
ATOM 559 O O . VAL A 1 70 ? 0.292 -6.264 13.428 1.00 88.38 70 VAL A O 1
ATOM 562 N N . ARG A 1 71 ? 1.332 -4.287 13.262 1.00 89.81 71 ARG A N 1
ATOM 563 C CA . ARG A 1 71 ? 0.724 -3.763 14.498 1.00 89.81 71 ARG A CA 1
ATOM 564 C C . ARG A 1 71 ? -0.788 -3.673 14.324 1.00 89.81 71 ARG A C 1
ATOM 566 O O . ARG A 1 71 ? -1.269 -2.984 13.432 1.00 89.81 71 ARG A O 1
ATOM 573 N N . ALA A 1 72 ? -1.521 -4.317 15.222 1.00 87.38 72 ALA A N 1
ATOM 574 C CA . ALA A 1 72 ? -2.974 -4.416 15.141 1.00 87.38 72 ALA A CA 1
ATOM 575 C C . ALA A 1 72 ? -3.689 -3.790 16.347 1.00 87.38 72 ALA A C 1
ATOM 577 O O . ALA A 1 72 ? -4.916 -3.759 16.400 1.00 87.38 72 ALA A O 1
ATOM 578 N N . HIS A 1 73 ? -2.942 -3.254 17.321 1.00 86.31 73 HIS A N 1
ATOM 579 C CA . HIS A 1 73 ? -3.546 -2.554 18.451 1.00 86.31 73 HIS A CA 1
ATOM 580 C C . HIS A 1 73 ? -4.220 -1.244 17.979 1.00 86.31 73 HIS A C 1
ATOM 582 O O . HIS A 1 73 ? -3.509 -0.349 17.501 1.00 86.31 73 HIS A O 1
ATOM 588 N N . PRO A 1 74 ? -5.543 -1.050 18.170 1.00 86.31 74 PRO A N 1
ATOM 589 C CA . PRO A 1 74 ? -6.289 0.061 17.557 1.00 86.31 74 PRO A CA 1
ATOM 590 C C . PRO A 1 74 ? -5.830 1.464 17.977 1.00 86.31 74 PRO A C 1
ATOM 592 O O . PRO A 1 74 ? -6.068 2.436 17.264 1.00 86.31 74 PRO A O 1
ATOM 595 N N . LEU A 1 75 ? -5.149 1.591 19.121 1.00 83.88 75 LEU A N 1
ATOM 596 C CA . LEU A 1 75 ? -4.571 2.860 19.594 1.00 83.88 75 LEU A CA 1
ATOM 597 C C . LEU A 1 75 ? -3.147 3.134 19.099 1.00 83.88 75 LEU A C 1
ATOM 599 O O . LEU A 1 75 ? -2.705 4.275 19.159 1.00 83.88 75 LEU A O 1
ATOM 603 N N . LEU A 1 76 ? -2.417 2.102 18.672 1.00 85.50 76 LEU A N 1
ATOM 604 C CA . LEU A 1 76 ? -0.975 2.197 18.409 1.00 85.50 76 LEU A CA 1
ATOM 605 C C . LEU A 1 76 ? -0.639 2.092 16.927 1.00 85.50 76 LEU A C 1
ATOM 607 O O . LEU A 1 76 ? 0.391 2.612 16.499 1.00 85.50 76 LEU A O 1
ATOM 611 N N . LEU A 1 77 ? -1.493 1.418 16.154 1.00 91.38 77 LEU A N 1
ATOM 612 C CA . LEU A 1 77 ? -1.303 1.294 14.717 1.00 91.38 77 LEU A CA 1
ATOM 613 C C . LEU A 1 77 ? -1.398 2.664 14.034 1.00 91.38 77 LEU A C 1
ATOM 615 O O . LEU A 1 77 ? -2.046 3.576 14.548 1.00 91.38 77 LEU A O 1
ATOM 619 N N . ASP A 1 78 ? -0.763 2.829 12.886 1.00 93.88 78 ASP A N 1
ATOM 620 C CA . ASP A 1 78 ? -0.879 4.032 12.059 1.00 93.88 78 ASP A CA 1
ATOM 621 C C . ASP A 1 78 ? -1.319 3.683 10.627 1.00 93.88 78 ASP A C 1
ATOM 623 O O . ASP A 1 78 ? -1.549 2.517 10.301 1.00 93.88 78 ASP A O 1
ATOM 627 N N . ALA A 1 79 ? -1.470 4.688 9.763 1.00 94.94 79 ALA A N 1
ATOM 628 C CA . ALA A 1 79 ? -1.942 4.490 8.394 1.00 94.94 79 ALA A CA 1
ATOM 629 C C . ALA A 1 79 ? -1.035 3.563 7.566 1.00 94.94 79 ALA A C 1
ATOM 631 O O . ALA A 1 79 ? -1.522 2.881 6.671 1.00 94.94 79 ALA A O 1
ATOM 632 N N . HIS A 1 80 ? 0.263 3.485 7.881 1.00 94.06 80 HIS A N 1
ATOM 633 C CA . HIS A 1 80 ? 1.155 2.536 7.222 1.00 94.06 80 HIS A CA 1
ATOM 634 C C . HIS A 1 80 ? 0.892 1.095 7.688 1.00 94.06 80 HIS A C 1
ATOM 636 O O . HIS A 1 80 ? 1.055 0.176 6.895 1.00 94.06 80 HIS A O 1
ATOM 642 N N . ASP A 1 81 ? 0.474 0.857 8.937 1.00 94.38 81 ASP A N 1
ATOM 643 C CA . ASP A 1 81 ? 0.076 -0.499 9.357 1.00 94.38 81 ASP A CA 1
ATOM 644 C C . ASP A 1 81 ? -1.176 -0.952 8.597 1.00 94.38 81 ASP A C 1
ATOM 646 O O . ASP A 1 81 ? -1.211 -2.068 8.085 1.00 94.38 81 ASP A O 1
ATOM 650 N N . LEU A 1 82 ? -2.168 -0.064 8.462 1.00 94.69 82 LEU A N 1
ATOM 651 C CA . LEU A 1 82 ? -3.367 -0.338 7.664 1.00 94.69 82 LEU A CA 1
ATOM 652 C C . LEU A 1 82 ? -3.010 -0.615 6.202 1.00 94.69 82 LEU A C 1
ATOM 654 O O . LEU A 1 82 ? -3.488 -1.592 5.637 1.00 94.69 82 LEU A O 1
ATOM 658 N N . LEU A 1 83 ? -2.122 0.190 5.610 1.00 95.06 83 LEU A N 1
ATOM 659 C CA . LEU A 1 83 ? -1.653 -0.014 4.241 1.00 95.06 83 LEU A CA 1
ATOM 660 C C . LEU A 1 83 ? -0.988 -1.383 4.050 1.00 95.06 83 LEU A C 1
ATOM 662 O O . LEU A 1 83 ? -1.291 -2.067 3.076 1.00 95.06 83 LEU A O 1
ATOM 666 N N . THR A 1 84 ? -0.122 -1.805 4.978 1.00 93.19 84 THR A N 1
ATOM 667 C CA . THR A 1 84 ? 0.491 -3.141 4.932 1.00 93.19 84 THR A CA 1
ATOM 668 C C . THR A 1 84 ? -0.571 -4.238 5.018 1.00 93.19 84 THR A C 1
ATOM 670 O O . THR A 1 84 ? -0.563 -5.155 4.206 1.00 93.19 84 THR A O 1
ATOM 673 N N . ALA A 1 85 ? -1.523 -4.121 5.948 1.00 92.62 85 ALA A N 1
ATOM 674 C CA . ALA A 1 85 ? -2.596 -5.101 6.100 1.00 92.62 85 ALA A CA 1
ATOM 675 C C . ALA A 1 85 ? -3.473 -5.209 4.840 1.00 92.62 85 ALA A C 1
ATOM 677 O O . ALA A 1 85 ? -3.806 -6.309 4.404 1.00 92.62 85 ALA A O 1
ATOM 678 N N . PHE A 1 86 ? -3.805 -4.074 4.217 1.00 94.38 86 PHE A N 1
ATOM 679 C CA . PHE A 1 86 ? -4.543 -4.045 2.956 1.00 94.38 86 PHE A CA 1
ATOM 680 C C . PHE A 1 86 ? -3.732 -4.621 1.798 1.00 94.38 86 PHE A C 1
ATOM 682 O O . PHE A 1 86 ? -4.305 -5.259 0.926 1.00 94.38 86 PHE A O 1
ATOM 689 N N . ARG A 1 87 ? -2.410 -4.439 1.771 1.00 92.50 87 ARG A N 1
ATOM 690 C CA . ARG A 1 87 ? -1.563 -5.066 0.751 1.00 92.50 87 ARG A CA 1
ATOM 691 C C . ARG A 1 87 ? -1.549 -6.586 0.904 1.00 92.50 87 ARG A C 1
ATOM 693 O O . ARG A 1 87 ? -1.607 -7.285 -0.100 1.00 92.50 87 ARG A O 1
ATOM 700 N N . ASP A 1 88 ? -1.456 -7.076 2.136 1.00 88.69 88 ASP A N 1
ATOM 701 C CA . ASP A 1 88 ? -1.265 -8.500 2.422 1.00 88.69 88 ASP A CA 1
ATOM 702 C C . ASP A 1 88 ? -2.557 -9.323 2.292 1.00 88.69 88 ASP A C 1
ATOM 704 O O . ASP A 1 88 ? -2.498 -10.462 1.839 1.00 88.69 88 ASP A O 1
ATOM 708 N N . GLY A 1 89 ? -3.714 -8.748 2.644 1.00 84.00 89 GLY A N 1
ATOM 709 C CA . GLY A 1 89 ? -5.012 -9.439 2.599 1.00 84.00 89 GLY A CA 1
ATOM 710 C C . GLY A 1 89 ? -6.042 -8.851 1.628 1.00 84.00 89 GLY A C 1
ATOM 711 O O . GLY A 1 89 ? -7.156 -9.357 1.540 1.00 84.00 89 GLY A O 1
ATOM 712 N N . GLY A 1 90 ? -5.721 -7.762 0.926 1.00 82.56 90 GLY A N 1
ATOM 713 C CA . GLY A 1 90 ? -6.706 -6.963 0.192 1.00 82.56 90 GLY A CA 1
ATOM 714 C C . GLY A 1 90 ? -7.251 -7.567 -1.093 1.00 82.56 90 GLY A C 1
ATOM 715 O O . GLY A 1 90 ? -8.256 -7.066 -1.591 1.00 82.56 90 GLY A O 1
ATOM 716 N N . GLU A 1 91 ? -6.642 -8.626 -1.631 1.00 84.06 91 GLU A N 1
ATOM 717 C CA . GLU A 1 91 ? -7.106 -9.254 -2.879 1.00 84.06 91 GLU A CA 1
ATOM 718 C C . GLU A 1 91 ? -8.560 -9.742 -2.792 1.00 84.06 91 GLU A C 1
ATOM 720 O O . GLU A 1 91 ? -9.274 -9.725 -3.792 1.00 84.06 91 GLU A O 1
ATOM 725 N N . ASP A 1 92 ? -9.018 -10.101 -1.590 1.00 83.38 92 ASP A N 1
ATOM 726 C CA . ASP A 1 92 ? -10.356 -10.650 -1.369 1.00 83.38 92 ASP A CA 1
ATOM 727 C C . ASP A 1 92 ? -11.455 -9.581 -1.233 1.00 83.38 92 ASP A C 1
ATOM 729 O O . ASP A 1 92 ? -12.640 -9.896 -1.371 1.00 83.38 92 ASP A O 1
ATOM 733 N N . PHE A 1 93 ? -11.104 -8.324 -0.932 1.00 87.44 93 PHE A N 1
ATOM 734 C CA . PHE A 1 93 ? -12.094 -7.311 -0.529 1.00 87.44 93 PHE A CA 1
ATOM 735 C C . PHE A 1 93 ? -11.880 -5.901 -1.085 1.00 87.44 93 PHE A C 1
ATOM 737 O O . PHE A 1 93 ? -12.791 -5.074 -0.987 1.00 87.44 93 PHE A O 1
ATOM 744 N N . LEU A 1 94 ? -10.709 -5.588 -1.642 1.00 90.69 94 LEU A N 1
ATOM 745 C CA . LEU A 1 94 ? -10.463 -4.293 -2.268 1.00 90.69 94 LEU A CA 1
ATOM 746 C C . LEU A 1 94 ? -11.076 -4.254 -3.668 1.00 90.69 94 LEU A C 1
ATOM 748 O O . LEU A 1 94 ? -11.013 -5.218 -4.431 1.00 90.69 94 LEU A O 1
ATOM 752 N N . ALA A 1 95 ? -11.624 -3.098 -4.040 1.00 91.00 95 ALA A N 1
ATOM 753 C CA . ALA A 1 95 ? -11.909 -2.827 -5.443 1.00 91.00 95 ALA A CA 1
ATOM 754 C C . ALA A 1 95 ? -10.600 -2.884 -6.263 1.00 91.00 95 ALA A C 1
ATOM 756 O O . ALA A 1 95 ? -9.559 -2.478 -5.740 1.00 91.00 95 ALA A O 1
ATOM 757 N N . PRO A 1 96 ? -10.625 -3.319 -7.539 1.00 87.50 96 PRO A N 1
ATOM 758 C CA . PRO A 1 96 ? -9.415 -3.449 -8.358 1.00 87.50 96 PRO A CA 1
ATOM 759 C C . PRO A 1 96 ? -8.535 -2.189 -8.382 1.00 87.50 96 PRO A C 1
ATOM 761 O O . PRO A 1 96 ? -7.323 -2.279 -8.197 1.00 87.50 96 PRO A O 1
ATOM 764 N N . ASP A 1 97 ? -9.147 -1.013 -8.524 1.00 88.81 97 ASP A N 1
ATOM 765 C CA . ASP A 1 97 ? -8.444 0.275 -8.519 1.00 88.81 97 ASP A CA 1
ATOM 766 C C . ASP A 1 97 ? -7.779 0.565 -7.166 1.00 88.81 97 ASP A C 1
ATOM 768 O O . ASP A 1 97 ? -6.633 1.005 -7.105 1.00 88.81 97 ASP A O 1
ATOM 772 N N . ASP A 1 98 ? -8.467 0.264 -6.063 1.00 92.38 98 ASP A N 1
ATOM 773 C CA . ASP A 1 98 ? -7.923 0.474 -4.721 1.00 92.38 98 ASP A CA 1
ATOM 774 C C . ASP A 1 98 ? -6.804 -0.525 -4.409 1.00 92.38 98 ASP A C 1
ATOM 776 O O . ASP A 1 98 ? -5.840 -0.167 -3.739 1.00 92.38 98 ASP A O 1
ATOM 780 N N . LEU A 1 99 ? -6.885 -1.757 -4.923 1.00 90.75 99 LEU A N 1
ATOM 781 C CA . LEU A 1 99 ? -5.807 -2.741 -4.821 1.00 90.75 99 LEU A CA 1
ATOM 782 C C . LEU A 1 99 ? -4.541 -2.249 -5.536 1.00 90.75 99 LEU A C 1
ATOM 784 O O . LEU A 1 99 ? -3.440 -2.359 -4.992 1.00 90.75 99 LEU A O 1
ATOM 788 N N . GLN A 1 100 ? -4.685 -1.670 -6.731 1.00 88.31 100 GLN A N 1
ATOM 789 C CA . GLN A 1 100 ? -3.563 -1.087 -7.472 1.00 88.31 100 GLN A CA 1
ATOM 790 C C . GLN A 1 100 ? -2.938 0.102 -6.732 1.00 88.31 100 GLN A C 1
ATOM 792 O O . GLN A 1 100 ? -1.710 0.223 -6.701 1.00 88.31 100 GLN A O 1
ATOM 797 N N . GLU A 1 101 ? -3.759 0.954 -6.118 1.00 92.44 101 GLU A N 1
ATOM 798 C CA . GLU A 1 101 ? -3.289 2.090 -5.322 1.00 92.44 101 GLU A CA 1
ATOM 799 C C . GLU A 1 101 ? -2.619 1.644 -4.020 1.00 92.44 101 GLU A C 1
ATOM 801 O O . GLU A 1 101 ? -1.548 2.142 -3.682 1.00 92.44 101 GLU A O 1
ATOM 806 N N . VAL A 1 102 ? -3.177 0.654 -3.320 1.00 94.38 102 VAL A N 1
ATOM 807 C CA . VAL A 1 102 ? -2.561 0.054 -2.127 1.00 94.38 102 VAL A CA 1
ATOM 808 C C . VAL A 1 102 ? -1.181 -0.507 -2.460 1.00 94.38 102 VAL A C 1
ATOM 810 O O . VAL A 1 102 ? -0.214 -0.208 -1.758 1.00 94.38 102 VAL A O 1
ATOM 813 N N . ARG A 1 103 ? -1.056 -1.268 -3.555 1.00 91.50 103 ARG A N 1
ATOM 814 C CA . ARG A 1 103 ? 0.236 -1.808 -4.005 1.00 91.50 103 ARG A CA 1
ATOM 815 C C . ARG A 1 103 ? 1.227 -0.696 -4.348 1.00 91.50 103 ARG A C 1
ATOM 817 O O . ARG A 1 103 ? 2.374 -0.759 -3.909 1.00 91.50 103 ARG A O 1
ATOM 824 N N . ARG A 1 104 ? 0.785 0.344 -5.065 1.00 92.44 104 ARG A N 1
ATOM 825 C CA . ARG A 1 104 ? 1.616 1.510 -5.413 1.00 92.44 104 ARG A CA 1
ATOM 826 C C . ARG A 1 104 ? 2.136 2.228 -4.174 1.00 92.44 104 ARG A C 1
ATOM 828 O O . ARG A 1 104 ?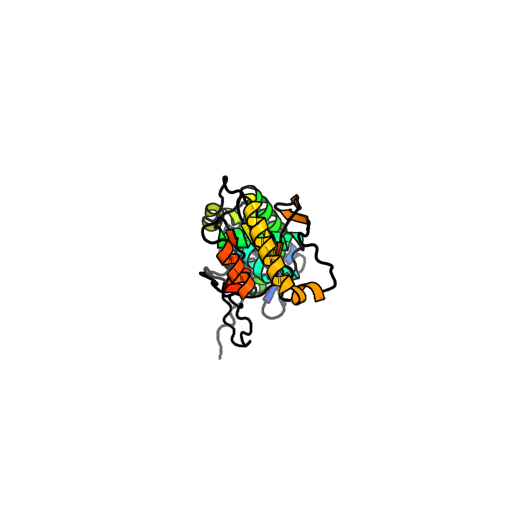 3.345 2.405 -4.037 1.00 92.44 104 ARG A O 1
ATOM 835 N N . LEU A 1 105 ? 1.230 2.616 -3.278 1.00 94.88 105 LEU A N 1
ATOM 836 C CA . LEU A 1 105 ? 1.551 3.347 -2.054 1.00 94.88 105 LEU A CA 1
ATOM 837 C C . LEU A 1 105 ? 2.479 2.519 -1.163 1.00 94.88 105 LEU A C 1
ATOM 839 O O . LEU A 1 105 ? 3.460 3.042 -0.640 1.00 94.88 105 LEU A O 1
ATOM 843 N N . TYR A 1 106 ? 2.228 1.215 -1.036 1.00 94.12 106 TYR A N 1
ATOM 844 C CA . TYR A 1 106 ? 3.097 0.320 -0.274 1.00 94.12 106 TYR A CA 1
ATOM 845 C C . TYR A 1 106 ? 4.499 0.219 -0.893 1.00 94.12 106 TYR A C 1
ATOM 847 O O . TYR A 1 106 ? 5.506 0.338 -0.193 1.00 94.12 106 TYR A O 1
ATOM 855 N N . ALA A 1 107 ? 4.597 0.055 -2.215 1.00 92.00 107 ALA A N 1
ATOM 856 C CA . ALA A 1 107 ? 5.887 0.036 -2.897 1.00 92.00 107 ALA A CA 1
ATOM 857 C C . ALA A 1 107 ? 6.643 1.363 -2.705 1.00 92.00 107 ALA A C 1
ATOM 859 O O . ALA A 1 107 ? 7.837 1.350 -2.412 1.00 92.00 107 ALA A O 1
ATOM 860 N N . GLN A 1 108 ? 5.963 2.510 -2.797 1.00 93.56 108 GLN A N 1
ATOM 861 C CA . GLN A 1 108 ? 6.567 3.823 -2.549 1.00 93.56 108 GLN A CA 1
ATOM 862 C C . GLN A 1 108 ? 7.057 3.968 -1.100 1.00 93.56 108 GLN A C 1
ATOM 864 O O . GLN A 1 108 ? 8.183 4.425 -0.874 1.00 93.56 108 GLN A O 1
ATOM 869 N N . SER A 1 109 ? 6.267 3.527 -0.118 1.00 92.62 109 SER A N 1
ATOM 870 C CA . SER A 1 109 ? 6.626 3.627 1.300 1.00 92.62 109 SER A CA 1
ATOM 871 C C . SER A 1 109 ? 7.833 2.758 1.659 1.00 92.62 109 SER A C 1
ATOM 873 O O . SER A 1 109 ? 8.695 3.185 2.431 1.00 92.62 109 SER A O 1
ATOM 875 N N . VAL A 1 110 ? 7.931 1.562 1.074 1.00 89.94 110 VAL A N 1
ATOM 876 C CA . VAL A 1 110 ? 8.995 0.597 1.373 1.00 89.94 110 VAL A CA 1
ATOM 877 C C . VAL A 1 110 ? 10.253 0.855 0.544 1.00 89.94 110 VAL A C 1
ATOM 879 O O . VAL A 1 110 ? 11.354 0.871 1.101 1.00 89.94 110 VAL A O 1
ATOM 882 N N . ALA A 1 111 ? 10.115 1.061 -0.769 1.00 88.25 111 ALA A N 1
ATOM 883 C CA . ALA A 1 111 ? 11.248 1.174 -1.685 1.00 88.25 111 ALA A CA 1
ATOM 884 C C . ALA A 1 111 ? 11.834 2.590 -1.720 1.00 88.25 111 ALA A C 1
ATOM 886 O O . ALA A 1 111 ? 13.051 2.756 -1.630 1.00 88.25 111 ALA A O 1
ATOM 887 N N . LEU A 1 112 ? 10.981 3.613 -1.827 1.00 90.00 112 LEU A N 1
ATOM 888 C CA . LEU A 1 112 ? 11.424 5.007 -1.938 1.00 90.00 112 LEU A CA 1
ATOM 889 C C . LEU A 1 112 ? 11.450 5.732 -0.597 1.00 90.00 112 LEU A C 1
ATOM 891 O O . LEU A 1 112 ? 12.212 6.684 -0.441 1.00 90.00 112 LEU A O 1
ATOM 895 N N . LYS A 1 113 ? 10.642 5.272 0.364 1.00 92.00 113 LYS A N 1
ATOM 896 C CA . LYS A 1 113 ? 10.362 5.966 1.625 1.00 92.00 113 LYS A CA 1
ATOM 897 C C . LYS A 1 113 ? 9.816 7.375 1.392 1.00 92.00 113 LYS A C 1
ATOM 899 O O . LYS A 1 113 ? 10.217 8.315 2.075 1.00 92.00 113 LYS A O 1
ATOM 904 N N . LYS A 1 114 ? 8.932 7.505 0.398 1.00 93.12 114 LYS A N 1
ATOM 905 C CA . LYS A 1 114 ? 8.347 8.777 -0.028 1.00 93.12 114 LYS A CA 1
ATOM 906 C C . LYS A 1 114 ? 6.864 8.638 -0.353 1.00 93.12 114 LYS A C 1
ATOM 908 O O . LYS A 1 114 ? 6.458 7.626 -0.911 1.00 93.12 114 LYS A O 1
ATOM 913 N N . TYR A 1 115 ? 6.105 9.682 -0.060 1.00 93.38 115 TYR A N 1
ATOM 914 C CA . TYR A 1 115 ? 4.750 9.943 -0.530 1.00 93.38 115 TYR A CA 1
ATOM 915 C C . TYR A 1 115 ? 4.703 11.346 -1.110 1.00 93.38 115 TYR A C 1
ATOM 917 O O . TYR A 1 115 ? 5.297 12.263 -0.537 1.00 93.38 115 TYR A O 1
ATOM 925 N N . CYS A 1 116 ? 3.973 11.525 -2.208 1.00 91.81 116 CYS A N 1
ATOM 926 C CA . CYS A 1 116 ? 3.672 12.860 -2.707 1.00 91.81 116 CYS A CA 1
ATOM 927 C C . CYS A 1 116 ? 2.480 13.448 -1.934 1.00 91.81 116 CYS A C 1
ATOM 929 O O . CYS A 1 116 ? 1.760 12.750 -1.213 1.00 91.81 116 CYS A O 1
ATOM 931 N N . ALA A 1 117 ? 2.228 14.748 -2.089 1.00 90.75 117 ALA A N 1
ATOM 932 C CA . ALA A 1 117 ? 1.111 15.402 -1.404 1.00 90.75 117 ALA A CA 1
ATOM 933 C C . ALA A 1 117 ? -0.260 14.796 -1.766 1.00 90.75 117 ALA A C 1
ATOM 935 O O . ALA A 1 117 ? -1.148 14.743 -0.915 1.00 90.75 117 ALA A O 1
ATOM 936 N N . ALA A 1 118 ? -0.423 14.315 -3.003 1.00 92.19 118 ALA A N 1
ATOM 937 C CA . ALA A 1 118 ? -1.659 13.696 -3.482 1.00 92.19 118 ALA A CA 1
ATOM 938 C C . ALA A 1 118 ? -1.871 12.263 -2.954 1.00 92.19 118 ALA A C 1
ATOM 940 O O . ALA A 1 118 ? -3.013 11.827 -2.835 1.00 92.19 118 ALA A O 1
ATOM 941 N N . ASP A 1 119 ? -0.804 11.566 -2.547 1.00 94.50 119 ASP A N 1
ATOM 942 C CA . ASP A 1 119 ? -0.891 10.212 -1.983 1.00 94.50 119 ASP A CA 1
ATOM 943 C C . ASP A 1 119 ? -1.608 10.197 -0.624 1.00 94.50 119 ASP A C 1
ATOM 945 O O . ASP A 1 119 ? -2.271 9.223 -0.265 1.00 94.50 119 ASP A O 1
ATOM 949 N N . MET A 1 120 ? -1.510 11.287 0.141 1.00 93.69 120 MET A N 1
ATOM 950 C CA . MET A 1 120 ? -2.068 11.369 1.493 1.00 93.69 120 MET A CA 1
ATOM 951 C C . MET A 1 120 ? -3.610 11.378 1.510 1.00 93.69 120 MET A C 1
ATOM 953 O O . MET A 1 120 ? -4.188 10.573 2.248 1.00 93.69 120 MET A O 1
ATOM 957 N N . PRO A 1 121 ? -4.308 12.212 0.709 1.00 94.50 121 PRO A N 1
ATOM 958 C CA . PRO A 1 121 ? -5.754 12.094 0.512 1.00 94.50 121 PRO A CA 1
ATOM 959 C C . PRO A 1 121 ? -6.191 10.708 0.025 1.00 94.50 121 PRO A C 1
ATOM 961 O O . PRO A 1 121 ? -7.148 10.151 0.560 1.00 94.50 121 PRO A O 1
ATOM 964 N N . THR A 1 122 ? -5.461 10.118 -0.923 1.00 95.06 122 THR A N 1
ATOM 965 C CA . THR A 1 122 ? -5.757 8.782 -1.459 1.00 95.06 122 THR A CA 1
ATOM 966 C C . THR A 1 122 ? -5.682 7.712 -0.376 1.00 95.06 122 THR A C 1
ATOM 968 O O . THR A 1 122 ? -6.624 6.939 -0.189 1.00 95.06 122 THR A O 1
ATOM 971 N N . LEU A 1 123 ? -4.597 7.700 0.404 1.00 95.44 123 LEU A N 1
ATOM 972 C CA . LEU A 1 123 ? -4.434 6.782 1.527 1.00 95.44 123 LEU A CA 1
ATOM 973 C C . LEU A 1 123 ? -5.526 6.994 2.585 1.00 95.44 123 LEU A C 1
ATOM 975 O O . LEU A 1 123 ? -6.050 6.027 3.138 1.00 95.44 123 LEU A O 1
ATOM 979 N N . HIS A 1 124 ? -5.910 8.245 2.847 1.00 96.00 124 HIS A N 1
ATOM 980 C CA . HIS A 1 124 ? -7.034 8.564 3.724 1.00 96.00 124 HIS A CA 1
ATOM 981 C C . HIS A 1 124 ? -8.352 7.967 3.219 1.00 96.00 124 HIS A C 1
ATOM 983 O O . HIS A 1 124 ? -9.078 7.355 4.005 1.00 96.00 124 HIS A O 1
ATOM 989 N N . ASP A 1 125 ? -8.660 8.087 1.930 1.00 95.50 125 ASP A N 1
ATOM 990 C CA . ASP A 1 125 ? -9.883 7.527 1.352 1.00 95.50 125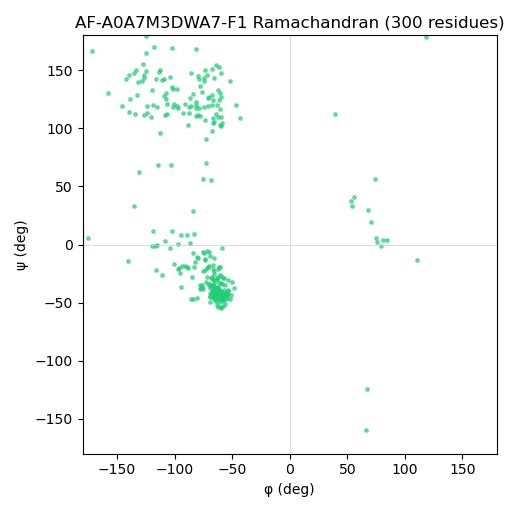 ASP A CA 1
ATOM 991 C C . ASP A 1 125 ? -9.893 5.998 1.290 1.00 95.50 125 ASP A C 1
ATOM 993 O O . ASP A 1 125 ? -10.946 5.384 1.487 1.00 95.50 125 ASP A O 1
ATOM 997 N N . ILE A 1 126 ? -8.743 5.363 1.063 1.00 95.69 126 ILE A N 1
ATOM 998 C CA . ILE A 1 126 ? -8.592 3.907 1.184 1.00 95.69 126 ILE A CA 1
ATOM 999 C C . ILE A 1 126 ? -8.860 3.482 2.633 1.00 95.69 126 ILE A C 1
ATOM 1001 O O . ILE A 1 126 ? -9.758 2.677 2.879 1.00 95.69 126 ILE A O 1
ATOM 1005 N N . CYS A 1 127 ? -8.179 4.083 3.615 1.00 95.69 127 CYS A N 1
ATOM 1006 C CA . CYS A 1 127 ? -8.416 3.792 5.032 1.00 95.69 127 CYS A CA 1
ATOM 1007 C C . CYS A 1 127 ? -9.891 3.983 5.412 1.00 95.69 127 CYS A C 1
ATOM 1009 O O . CYS A 1 127 ? -10.496 3.104 6.020 1.00 95.69 127 CYS A O 1
ATOM 1011 N N . ARG A 1 128 ? -10.511 5.092 4.996 1.00 95.75 128 ARG A N 1
ATOM 1012 C CA . ARG A 1 128 ? -11.928 5.375 5.264 1.00 95.75 128 ARG A CA 1
ATOM 1013 C C . ARG A 1 128 ? -12.860 4.266 4.777 1.00 95.75 128 ARG A C 1
ATOM 1015 O O . ARG A 1 128 ? -13.823 3.953 5.473 1.00 95.75 128 ARG A O 1
ATOM 1022 N N . ARG A 1 129 ? -12.594 3.703 3.595 1.00 95.00 129 ARG A N 1
ATOM 1023 C CA . ARG A 1 129 ? -13.422 2.656 2.978 1.00 95.00 129 ARG A CA 1
ATOM 1024 C C . ARG A 1 129 ? -13.223 1.284 3.617 1.00 95.00 129 ARG A C 1
ATOM 1026 O O . ARG A 1 129 ? -14.195 0.545 3.733 1.00 95.00 129 ARG A O 1
ATOM 1033 N N . TYR A 1 130 ? -12.005 0.962 4.054 1.00 95.69 130 TYR A N 1
ATOM 1034 C CA . TYR A 1 130 ? -11.639 -0.413 4.418 1.00 95.69 130 TYR A CA 1
ATOM 1035 C C . TYR A 1 130 ? -11.299 -0.636 5.902 1.00 95.69 130 TYR A C 1
ATOM 1037 O O . TYR A 1 130 ? -11.058 -1.775 6.301 1.00 95.69 130 TYR A O 1
ATOM 1045 N N . ILE A 1 131 ? -11.347 0.397 6.759 1.00 94.56 131 ILE A N 1
ATOM 1046 C CA . ILE A 1 131 ? -11.158 0.247 8.219 1.00 94.56 131 ILE A CA 1
ATOM 1047 C C . ILE A 1 131 ? -12.095 -0.807 8.820 1.00 94.56 131 ILE A C 1
ATOM 1049 O O . ILE A 1 131 ? -11.657 -1.575 9.671 1.00 94.56 131 ILE A O 1
ATOM 1053 N N . SER A 1 132 ? -13.350 -0.889 8.373 1.00 92.56 132 SER A N 1
ATOM 1054 C CA . SER A 1 132 ? -14.305 -1.853 8.932 1.00 92.56 132 SER A CA 1
ATOM 1055 C C . SER A 1 132 ? -13.914 -3.304 8.640 1.00 92.56 132 SER A C 1
ATOM 1057 O O . SER A 1 132 ? -14.113 -4.166 9.493 1.00 92.56 132 SER A O 1
ATOM 1059 N N . VAL A 1 133 ? -13.296 -3.563 7.482 1.00 91.69 133 VAL A N 1
ATOM 1060 C CA . VAL A 1 133 ? -12.775 -4.893 7.123 1.00 91.69 133 VAL A CA 1
ATOM 1061 C C . VAL A 1 133 ? -11.579 -5.247 8.005 1.00 91.69 133 VAL A C 1
ATOM 1063 O O . VAL A 1 133 ? -11.523 -6.333 8.578 1.00 91.69 133 VAL A O 1
ATOM 1066 N N . PHE A 1 134 ? -10.652 -4.302 8.193 1.00 91.94 134 PHE A N 1
ATOM 1067 C CA . PHE A 1 134 ? -9.533 -4.481 9.120 1.00 91.94 134 PHE A CA 1
ATOM 1068 C C . PHE A 1 134 ? -10.021 -4.750 10.551 1.00 91.94 134 PHE A C 1
ATOM 1070 O O . PHE A 1 134 ? -9.522 -5.648 11.226 1.00 91.94 134 PHE A O 1
ATOM 1077 N N . ALA A 1 135 ? -11.009 -3.982 11.013 1.00 91.75 135 ALA A N 1
ATOM 1078 C CA . ALA A 1 135 ? -11.575 -4.107 12.347 1.00 91.75 135 ALA A CA 1
ATOM 1079 C C . ALA A 1 135 ? -12.183 -5.492 12.589 1.00 91.75 135 ALA A C 1
ATOM 1081 O O . ALA A 1 135 ? -11.979 -6.065 13.657 1.00 91.75 135 ALA A O 1
ATOM 1082 N N . GLU A 1 136 ? -12.889 -6.042 11.600 1.00 90.50 136 GLU A N 1
ATOM 1083 C CA . GLU A 1 136 ? -13.426 -7.401 11.658 1.00 90.50 136 GLU A CA 1
ATOM 1084 C C . GLU A 1 136 ? -12.317 -8.451 11.794 1.00 90.50 136 GLU A C 1
ATOM 1086 O O . GLU A 1 136 ? -12.408 -9.311 12.670 1.00 90.50 136 GLU A O 1
ATOM 1091 N N . ALA A 1 137 ? -11.242 -8.333 11.009 1.00 88.38 137 ALA A N 1
ATOM 1092 C CA . ALA A 1 137 ? -10.133 -9.285 11.029 1.00 88.38 137 ALA A CA 1
ATOM 1093 C C . ALA A 1 137 ? -9.396 -9.337 12.380 1.00 88.38 137 ALA A C 1
ATOM 1095 O O . ALA A 1 137 ? -9.005 -10.413 12.829 1.00 88.38 137 ALA A O 1
ATOM 1096 N N . VAL A 1 138 ? -9.222 -8.196 13.060 1.00 88.31 138 VAL A N 1
ATOM 1097 C CA . VAL A 1 138 ? -8.415 -8.129 14.297 1.00 88.31 138 VAL A CA 1
ATOM 1098 C C . VAL A 1 138 ? -9.229 -8.212 15.590 1.00 88.31 138 VAL A C 1
ATOM 1100 O O . VAL A 1 138 ? -8.674 -8.527 16.646 1.00 88.31 138 VAL A O 1
ATOM 1103 N N . ALA A 1 139 ? -10.533 -7.918 15.553 1.00 84.25 139 ALA A N 1
ATOM 1104 C CA . ALA A 1 139 ? -11.374 -7.892 16.753 1.00 84.25 139 ALA A CA 1
ATOM 1105 C C . ALA A 1 139 ? -11.455 -9.256 17.443 1.00 84.25 139 ALA A C 1
ATOM 1107 O O . ALA A 1 139 ? -11.408 -9.352 18.674 1.00 84.25 139 ALA A O 1
ATOM 1108 N N . ASP A 1 140 ? -11.514 -10.311 16.636 1.00 79.69 140 ASP A N 1
ATOM 1109 C CA . ASP A 1 140 ? -11.602 -11.691 17.084 1.00 79.69 140 ASP A CA 1
ATOM 1110 C C . ASP A 1 140 ? -10.415 -12.108 17.956 1.00 79.69 140 ASP A C 1
ATOM 1112 O O . ASP A 1 140 ? -10.600 -12.746 19.005 1.00 79.69 140 ASP A O 1
ATOM 1116 N N . ASP A 1 141 ? -9.220 -11.687 17.561 1.00 79.00 141 ASP A N 1
ATOM 1117 C CA . ASP A 1 141 ? -7.983 -11.976 18.272 1.00 79.00 141 ASP A CA 1
ATOM 1118 C C . ASP A 1 141 ? -7.811 -11.107 19.522 1.00 79.00 141 ASP A C 1
ATOM 1120 O O . ASP A 1 141 ? -7.377 -11.588 20.575 1.00 79.00 141 ASP A O 1
ATOM 1124 N N . LEU A 1 142 ? -8.219 -9.838 19.431 1.00 74.12 142 LEU A N 1
ATOM 1125 C CA . LEU A 1 142 ? -8.270 -8.909 20.562 1.00 74.12 142 LEU A CA 1
ATOM 1126 C C . LEU A 1 142 ? -9.325 -9.320 21.603 1.00 74.12 142 LEU A C 1
ATOM 1128 O O . LEU A 1 142 ? -9.271 -8.880 22.753 1.00 74.12 142 LEU A O 1
ATOM 1132 N N . GLY A 1 143 ? -10.268 -10.192 21.230 1.00 72.81 143 GLY A N 1
ATOM 1133 C CA . GLY A 1 143 ? -11.360 -10.630 22.093 1.00 72.81 143 GLY A CA 1
ATOM 1134 C C . GLY A 1 143 ? -12.364 -9.518 22.395 1.00 72.81 143 GLY A C 1
ATOM 1135 O O . GLY A 1 143 ? -12.960 -9.524 23.474 1.00 72.81 143 GLY A O 1
ATOM 1136 N N . VAL A 1 144 ? -12.526 -8.581 21.462 1.00 74.62 144 VAL A N 1
ATOM 1137 C CA . VAL A 1 144 ? -13.459 -7.448 21.521 1.00 74.62 144 VAL A CA 1
ATOM 1138 C C . VAL A 1 144 ? -14.479 -7.554 20.388 1.00 74.62 144 VAL A C 1
ATOM 1140 O O . VAL A 1 144 ? -14.340 -8.392 19.498 1.00 74.62 144 VAL A O 1
ATOM 1143 N N . ASP A 1 145 ? -15.523 -6.730 20.414 1.00 78.06 145 ASP A N 1
ATOM 1144 C CA . ASP A 1 145 ? -16.445 -6.666 19.280 1.00 78.06 145 ASP A CA 1
ATOM 1145 C C . ASP A 1 145 ? -15.859 -5.795 18.153 1.00 78.06 145 ASP A C 1
ATOM 1147 O O . ASP A 1 145 ? -15.219 -4.772 18.403 1.00 78.06 145 ASP A O 1
ATOM 1151 N N . ASN A 1 146 ? -16.126 -6.167 16.897 1.00 85.62 146 ASN A N 1
ATOM 1152 C CA . ASN A 1 146 ? -15.632 -5.467 15.703 1.00 85.62 146 ASN A CA 1
ATOM 1153 C C . ASN A 1 146 ? -15.961 -3.967 15.683 1.00 85.62 146 ASN A C 1
ATOM 1155 O O . ASN A 1 146 ? -15.114 -3.154 15.319 1.00 85.62 146 ASN A O 1
ATOM 1159 N N . TRP A 1 147 ? -17.163 -3.589 16.123 1.00 82.50 147 TRP A N 1
ATOM 1160 C CA . TRP A 1 147 ? -17.602 -2.197 16.152 1.00 82.50 147 TRP A CA 1
ATOM 1161 C C . TRP A 1 147 ? -16.756 -1.328 17.095 1.00 82.50 147 TRP A C 1
ATOM 1163 O O . TRP A 1 147 ? -16.635 -0.133 16.847 1.00 82.50 147 TRP A O 1
ATOM 1173 N N . GLU A 1 148 ? -16.175 -1.899 18.161 1.00 78.25 148 GLU A N 1
ATOM 1174 C CA . GLU A 1 148 ? -15.309 -1.152 19.084 1.00 78.25 148 GLU A CA 1
ATOM 1175 C C . GLU A 1 148 ? -14.000 -0.772 18.387 1.00 78.25 148 GLU A C 1
ATOM 1177 O O . GLU A 1 148 ? -13.553 0.371 18.473 1.00 78.25 148 GLU A O 1
ATOM 1182 N N . VAL A 1 149 ? -13.405 -1.722 17.659 1.00 85.69 149 VAL A N 1
ATOM 1183 C CA . VAL A 1 149 ? -12.187 -1.487 16.876 1.00 85.69 149 VAL A CA 1
ATOM 1184 C C . VAL A 1 149 ? -12.458 -0.494 15.749 1.00 85.69 149 VAL A C 1
ATOM 1186 O O . VAL A 1 149 ? -11.708 0.469 15.597 1.00 85.69 149 VAL A O 1
ATOM 1189 N N . ASP A 1 150 ? -13.541 -0.702 14.997 1.00 90.12 150 ASP A N 1
ATOM 1190 C CA . ASP A 1 150 ? -13.957 0.183 13.909 1.00 90.12 150 ASP A CA 1
ATOM 1191 C C . ASP A 1 150 ? -14.146 1.618 14.412 1.00 90.12 150 ASP A C 1
ATOM 1193 O O . ASP A 1 150 ? -13.516 2.532 13.885 1.00 90.12 150 ASP A O 1
ATOM 1197 N N . ASP A 1 151 ? -14.912 1.832 15.487 1.00 83.94 151 ASP A N 1
ATOM 1198 C CA . ASP A 1 151 ? -15.176 3.182 15.988 1.00 83.94 151 ASP A CA 1
ATOM 1199 C C . ASP A 1 151 ? -13.896 3.884 16.467 1.00 83.94 151 ASP A C 1
ATOM 1201 O O . ASP A 1 151 ? -13.674 5.047 16.124 1.00 83.94 151 ASP A O 1
ATOM 1205 N N . ILE A 1 152 ? -12.999 3.179 17.171 1.00 84.19 152 ILE A N 1
ATOM 1206 C CA . ILE A 1 152 ? -11.697 3.732 17.584 1.00 84.19 152 ILE A CA 1
ATOM 1207 C C . ILE A 1 152 ? -10.886 4.176 16.362 1.00 84.19 152 ILE A C 1
ATOM 1209 O O . ILE A 1 152 ? -10.368 5.297 16.335 1.00 84.19 152 I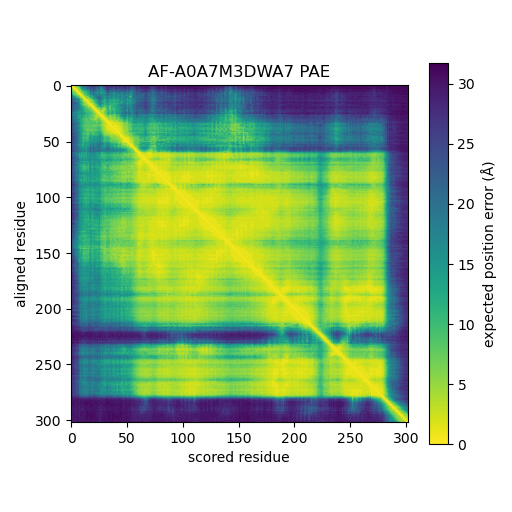LE A O 1
ATOM 1213 N N . LEU A 1 153 ? -10.783 3.327 15.339 1.00 90.56 153 LEU A N 1
ATOM 1214 C CA . LEU A 1 153 ? -10.030 3.641 14.126 1.00 90.56 153 LEU A CA 1
ATOM 1215 C C . LEU A 1 153 ? -10.678 4.779 13.333 1.00 90.56 153 LEU A C 1
ATOM 1217 O O . LEU A 1 153 ? -9.972 5.684 12.894 1.00 90.56 153 LEU A O 1
ATOM 1221 N N . GLN A 1 154 ? -12.006 4.812 13.230 1.00 90.31 154 GLN A N 1
ATOM 1222 C CA . GLN A 1 154 ? -12.750 5.900 12.592 1.00 90.31 154 GLN A CA 1
ATOM 1223 C C . GLN A 1 154 ? -12.611 7.224 13.357 1.00 90.31 154 GLN A C 1
ATOM 1225 O O . GLN A 1 154 ? -12.568 8.297 12.750 1.00 90.31 154 GLN A O 1
ATOM 1230 N N . GLN A 1 155 ? -12.552 7.204 14.692 1.00 85.00 155 GLN A N 1
ATOM 1231 C CA . GLN A 1 155 ? -12.261 8.398 15.491 1.00 85.00 155 GLN A CA 1
ATOM 1232 C C . GLN A 1 155 ? -10.840 8.909 15.228 1.00 85.00 155 GLN A C 1
ATOM 1234 O O . GLN A 1 155 ? -10.653 10.106 15.004 1.00 85.00 155 GLN A O 1
ATOM 1239 N N . ARG A 1 156 ? -9.848 8.011 15.218 1.00 91.12 156 ARG A N 1
ATOM 1240 C CA . ARG A 1 156 ? -8.448 8.355 14.925 1.00 91.12 156 ARG A CA 1
ATOM 1241 C C . ARG A 1 156 ? -8.265 8.851 13.492 1.00 91.12 156 ARG A C 1
ATOM 1243 O O . ARG A 1 156 ? -7.507 9.791 13.279 1.00 91.12 156 ARG A O 1
ATOM 1250 N N . LEU A 1 157 ? -8.993 8.283 12.530 1.00 93.12 157 LEU A N 1
ATOM 1251 C CA . LEU A 1 157 ? -9.034 8.757 11.148 1.00 93.12 157 LEU A CA 1
ATOM 1252 C C . LEU A 1 157 ? -9.546 10.202 11.084 1.00 93.12 157 LEU A C 1
ATOM 1254 O O . LEU A 1 157 ? -8.846 11.074 10.582 1.00 93.12 157 LEU A O 1
ATOM 1258 N N . ARG A 1 158 ? -10.717 10.474 11.680 1.00 90.69 158 ARG A N 1
ATOM 1259 C CA . ARG A 1 158 ? -11.335 11.815 11.724 1.00 90.69 158 ARG A CA 1
ATOM 1260 C C . ARG A 1 158 ? -10.449 12.874 12.387 1.00 90.69 158 ARG A C 1
ATOM 1262 O O . ARG A 1 158 ? -10.509 14.036 12.000 1.00 90.69 158 ARG A O 1
ATOM 1269 N N . LYS A 1 159 ? -9.657 12.488 13.391 1.00 87.75 159 LYS A N 1
ATOM 1270 C CA . LYS A 1 159 ? -8.703 13.375 14.080 1.00 87.75 159 LYS A CA 1
ATOM 1271 C C . LYS A 1 159 ? -7.372 13.544 13.339 1.00 87.75 159 LYS A C 1
ATOM 1273 O O . LYS A 1 159 ? -6.617 14.448 13.672 1.00 87.75 159 LYS A O 1
ATOM 1278 N N . GLY A 1 160 ? -7.077 12.688 12.360 1.00 89.19 160 GLY A N 1
ATOM 1279 C CA . GLY A 1 160 ? -5.776 12.631 11.689 1.00 89.19 160 GLY A CA 1
ATOM 1280 C C . GLY A 1 160 ? -4.698 11.858 12.462 1.00 89.19 160 GLY A C 1
ATOM 1281 O O . GLY A 1 160 ? -3.566 11.757 11.993 1.00 89.19 160 GLY A O 1
ATOM 1282 N N . ASP A 1 161 ? -5.032 11.247 13.602 1.00 89.06 161 ASP A N 1
ATOM 1283 C CA . ASP A 1 161 ? -4.090 10.531 14.477 1.00 89.06 161 ASP A CA 1
ATOM 1284 C C . ASP A 1 161 ? -3.431 9.328 13.781 1.00 89.06 161 ASP A C 1
ATOM 1286 O O . ASP A 1 161 ? -2.318 8.936 14.134 1.00 89.06 161 ASP A O 1
ATOM 1290 N N . LEU A 1 162 ? -4.107 8.722 12.796 1.00 93.38 162 LEU A N 1
ATOM 1291 C CA . LEU A 1 162 ? -3.536 7.635 11.987 1.00 93.38 162 LEU A CA 1
ATOM 1292 C C . LEU A 1 162 ? -2.386 8.116 11.094 1.00 93.38 162 LEU A C 1
ATOM 1294 O O . LEU A 1 162 ? -1.491 7.338 10.779 1.00 93.38 162 LEU A O 1
ATOM 1298 N N . PHE A 1 163 ? -2.394 9.388 10.702 1.00 94.56 163 PHE A N 1
ATOM 1299 C CA . PHE A 1 163 ? -1.394 9.979 9.814 1.00 94.56 163 PHE A CA 1
ATOM 1300 C C . PHE A 1 163 ? -0.345 10.784 10.572 1.00 94.56 163 PHE A C 1
ATOM 1302 O O . PHE A 1 163 ? 0.716 11.054 10.023 1.00 94.56 163 PHE A O 1
ATOM 1309 N N . ALA A 1 164 ? -0.610 11.143 11.828 1.00 90.06 164 ALA A N 1
ATOM 1310 C CA . ALA A 1 164 ? 0.278 11.950 12.660 1.00 90.06 164 ALA A CA 1
ATOM 1311 C C . ALA A 1 164 ? 1.543 11.209 13.135 1.00 90.06 164 ALA A C 1
ATOM 1313 O O . ALA A 1 164 ? 2.405 11.818 13.771 1.00 90.06 164 ALA A O 1
ATOM 1314 N N . SER A 1 165 ? 1.678 9.904 12.867 1.00 89.75 165 SER A N 1
ATOM 1315 C CA . SER A 1 165 ? 2.849 9.152 13.318 1.00 89.75 165 SER A CA 1
ATOM 1316 C C . SER A 1 165 ? 4.126 9.651 12.620 1.00 89.75 165 SER A C 1
ATOM 1318 O O . SER A 1 165 ? 4.092 9.943 11.422 1.00 89.75 165 SER A O 1
ATOM 1320 N N . PRO A 1 166 ? 5.285 9.695 13.311 1.00 90.00 166 PRO A N 1
ATOM 1321 C CA . PRO A 1 166 ? 6.554 10.067 12.681 1.00 90.00 166 PRO A CA 1
ATOM 1322 C C . PRO A 1 166 ? 6.911 9.179 11.486 1.00 90.00 166 PRO A C 1
ATOM 1324 O O . PRO A 1 166 ? 7.572 9.634 10.558 1.00 90.00 166 PRO A O 1
ATOM 1327 N N . ARG A 1 167 ? 6.449 7.920 11.497 1.00 90.06 167 ARG A N 1
ATOM 1328 C CA . ARG A 1 167 ? 6.640 6.981 10.391 1.00 90.06 167 ARG A CA 1
ATOM 1329 C C . ARG A 1 167 ? 5.895 7.420 9.139 1.00 90.06 167 ARG A C 1
ATOM 1331 O O . ARG A 1 167 ? 6.459 7.295 8.069 1.00 90.06 167 ARG A O 1
ATOM 1338 N N . VAL A 1 168 ? 4.665 7.914 9.259 1.00 92.06 168 VAL A N 1
ATOM 1339 C CA . VAL A 1 168 ? 3.877 8.373 8.106 1.00 92.06 168 VAL A CA 1
ATOM 1340 C C . VAL A 1 168 ? 4.302 9.782 7.692 1.00 92.06 168 VAL A C 1
ATOM 1342 O O . VAL A 1 168 ? 4.562 10.022 6.518 1.00 92.06 168 VAL A O 1
ATOM 1345 N N . GLN A 1 169 ? 4.459 10.697 8.652 1.00 91.50 169 GLN A N 1
ATOM 1346 C CA . GLN A 1 169 ? 4.884 12.077 8.386 1.00 91.50 169 GLN A CA 1
ATOM 1347 C C . GLN A 1 169 ? 6.285 12.155 7.772 1.00 91.50 169 GLN A C 1
ATOM 1349 O O . GLN A 1 169 ? 6.523 12.978 6.897 1.00 91.50 169 GLN A O 1
ATOM 1354 N N . GLY A 1 170 ? 7.203 11.282 8.194 1.00 91.12 170 GLY A N 1
ATOM 1355 C CA . GLY A 1 170 ? 8.566 11.234 7.665 1.00 91.12 170 GLY A CA 1
ATOM 1356 C C . GLY A 1 170 ? 8.676 10.743 6.220 1.00 91.12 170 GLY A C 1
ATOM 1357 O O . GLY A 1 170 ? 9.760 10.834 5.653 1.00 91.12 170 GLY A O 1
ATOM 1358 N N . LEU A 1 171 ? 7.591 10.220 5.637 1.00 93.00 171 LEU A N 1
ATOM 1359 C CA . LEU A 1 171 ? 7.536 9.810 4.231 1.00 93.00 171 LEU A CA 1
ATOM 1360 C C . LEU A 1 171 ? 7.053 10.943 3.322 1.00 93.00 171 LEU A C 1
ATOM 1362 O O . LEU A 1 171 ? 7.254 10.864 2.120 1.00 93.00 171 LEU A O 1
ATOM 1366 N N . LEU A 1 172 ? 6.404 11.984 3.849 1.00 92.62 172 LEU A N 1
ATOM 1367 C CA . LEU A 1 172 ? 5.856 13.043 3.008 1.00 92.62 172 LEU A CA 1
ATOM 1368 C C . LEU A 1 172 ? 6.980 13.903 2.413 1.00 92.62 172 LEU A C 1
ATOM 1370 O O . LEU A 1 172 ? 7.725 14.558 3.141 1.00 92.62 172 LEU A O 1
ATOM 1374 N N . ASP A 1 173 ? 7.057 13.924 1.086 1.00 93.25 173 ASP A N 1
ATOM 1375 C CA . ASP A 1 173 ? 7.998 14.723 0.308 1.00 93.25 173 ASP A CA 1
ATOM 1376 C C . ASP A 1 173 ? 7.205 15.550 -0.716 1.00 93.25 173 ASP A C 1
ATOM 1378 O O . ASP A 1 173 ? 6.593 15.013 -1.638 1.00 93.25 173 ASP A O 1
ATOM 1382 N N . TYR A 1 174 ? 7.170 16.871 -0.522 1.00 90.19 174 TYR A N 1
ATOM 1383 C CA . TYR A 1 174 ? 6.400 17.783 -1.376 1.00 90.19 174 TYR A CA 1
ATOM 1384 C C . TYR A 1 174 ? 7.017 17.971 -2.765 1.00 90.19 174 TYR A C 1
ATOM 1386 O O . TYR A 1 174 ? 6.301 18.365 -3.682 1.00 90.19 174 TYR A O 1
ATOM 1394 N N . ASP A 1 175 ? 8.310 17.674 -2.915 1.00 91.62 175 ASP A N 1
ATOM 1395 C CA . ASP A 1 175 ? 9.038 17.785 -4.181 1.00 91.62 175 ASP A CA 1
ATOM 1396 C C . ASP A 1 175 ? 9.116 16.433 -4.912 1.00 91.62 175 ASP A C 1
ATOM 1398 O O . ASP A 1 175 ? 9.733 16.323 -5.973 1.00 91.62 175 ASP A O 1
ATOM 1402 N N . PHE A 1 176 ? 8.530 15.376 -4.340 1.00 92.06 176 PHE A N 1
ATOM 1403 C CA . PHE A 1 176 ? 8.515 14.056 -4.950 1.00 92.06 176 PHE A CA 1
ATOM 1404 C C . PHE A 1 176 ? 7.458 13.965 -6.051 1.00 92.06 176 PHE A C 1
ATOM 1406 O O . PHE A 1 176 ? 6.256 14.034 -5.790 1.00 92.06 176 PHE A O 1
ATOM 1413 N N . ASP A 1 177 ? 7.937 13.722 -7.269 1.00 90.50 177 ASP A N 1
ATOM 1414 C CA . ASP A 1 177 ? 7.129 13.353 -8.423 1.00 90.50 177 ASP A CA 1
ATOM 1415 C C . ASP A 1 177 ? 7.373 11.878 -8.774 1.00 90.50 177 ASP A C 1
ATOM 1417 O O . ASP A 1 177 ? 8.516 11.431 -8.906 1.00 90.50 177 ASP A O 1
ATOM 1421 N N . LEU A 1 178 ? 6.294 11.105 -8.899 1.00 88.12 178 LEU A N 1
ATOM 1422 C CA . LEU A 1 178 ? 6.358 9.692 -9.261 1.00 88.12 178 LEU A CA 1
ATOM 1423 C C . LEU A 1 178 ? 6.730 9.501 -10.740 1.00 88.12 178 LEU A C 1
ATOM 1425 O O . LEU A 1 178 ? 7.332 8.482 -11.089 1.00 88.12 178 LEU A O 1
ATOM 1429 N N . ASP A 1 179 ? 6.402 10.460 -11.605 1.00 88.81 179 ASP A N 1
ATOM 1430 C CA . ASP A 1 179 ? 6.692 10.364 -13.036 1.00 88.81 179 ASP A CA 1
ATOM 1431 C C . ASP A 1 179 ? 8.185 10.561 -13.355 1.00 88.81 179 ASP A C 1
ATOM 1433 O O . ASP A 1 179 ? 8.639 10.165 -14.425 1.00 88.81 179 ASP A O 1
ATOM 1437 N N . ASP A 1 180 ? 8.985 11.037 -12.396 1.00 91.56 180 ASP A N 1
ATOM 1438 C CA . ASP A 1 180 ? 10.453 11.092 -12.489 1.00 91.56 180 ASP A CA 1
ATOM 1439 C C . ASP A 1 180 ? 11.138 9.721 -12.314 1.00 91.56 180 ASP A C 1
ATOM 1441 O O . ASP A 1 180 ? 12.364 9.606 -12.446 1.00 91.56 180 ASP A O 1
ATOM 1445 N N . TYR A 1 181 ? 10.384 8.680 -11.949 1.00 93.62 181 TYR A N 1
ATOM 1446 C CA . TYR A 1 181 ? 10.918 7.368 -11.592 1.00 93.62 181 TYR A CA 1
ATOM 1447 C C . TYR A 1 181 ? 10.561 6.317 -12.638 1.00 93.62 181 TYR A C 1
ATOM 1449 O O . TYR A 1 181 ? 9.440 6.245 -13.138 1.00 93.62 181 TYR A O 1
ATOM 1457 N N . ILE A 1 182 ? 11.512 5.422 -12.906 1.00 94.94 182 ILE A N 1
ATOM 1458 C CA . ILE A 1 182 ? 11.229 4.171 -13.609 1.00 94.94 182 ILE A CA 1
ATOM 1459 C C . ILE A 1 182 ? 10.417 3.295 -12.661 1.00 94.94 182 ILE A C 1
ATOM 1461 O O . ILE A 1 182 ? 10.840 3.055 -11.532 1.00 94.94 182 ILE A O 1
ATOM 1465 N N . GLN A 1 183 ? 9.269 2.805 -13.106 1.00 94.44 183 GLN A N 1
ATOM 1466 C CA . GLN A 1 183 ? 8.392 1.973 -12.289 1.00 94.44 183 GLN A CA 1
ATOM 1467 C C . GLN A 1 183 ? 8.492 0.539 -12.793 1.00 94.44 183 GLN A C 1
ATOM 1469 O O . GLN A 1 183 ? 8.235 0.285 -13.968 1.00 94.44 183 GLN A O 1
ATOM 1474 N N . ILE A 1 184 ? 8.895 -0.381 -11.918 1.00 94.75 184 ILE A N 1
ATOM 1475 C CA . ILE A 1 184 ? 8.941 -1.817 -12.202 1.00 94.75 184 ILE A CA 1
ATOM 1476 C C . ILE A 1 184 ? 8.033 -2.511 -11.192 1.00 94.75 184 ILE A C 1
ATOM 1478 O O . ILE A 1 184 ? 8.374 -2.590 -10.012 1.00 94.75 184 ILE A O 1
ATOM 1482 N N . GLU A 1 185 ? 6.901 -3.027 -11.660 1.00 92.31 185 GLU A N 1
ATOM 1483 C CA . GLU A 1 185 ? 5.877 -3.648 -10.816 1.00 92.31 185 GLU A CA 1
ATOM 1484 C C . GLU A 1 185 ? 5.482 -5.043 -11.298 1.00 92.31 185 GLU A C 1
ATOM 1486 O O . GLU A 1 185 ? 5.637 -5.367 -12.478 1.00 92.31 185 GLU A O 1
ATOM 1491 N N . LEU A 1 186 ? 4.985 -5.881 -10.385 1.00 89.12 186 LEU A N 1
ATOM 1492 C CA . LEU A 1 186 ? 4.402 -7.177 -10.719 1.00 89.12 186 LEU A CA 1
ATOM 1493 C C . LEU A 1 186 ? 2.882 -7.088 -10.554 1.00 89.12 186 LEU A C 1
ATOM 1495 O O . LEU A 1 186 ? 2.366 -6.958 -9.448 1.00 89.12 186 LEU A O 1
ATOM 1499 N N . SER A 1 187 ? 2.143 -7.177 -11.656 1.00 83.94 187 SER A N 1
ATOM 1500 C CA . SER A 1 187 ? 0.679 -7.187 -11.627 1.00 83.94 187 S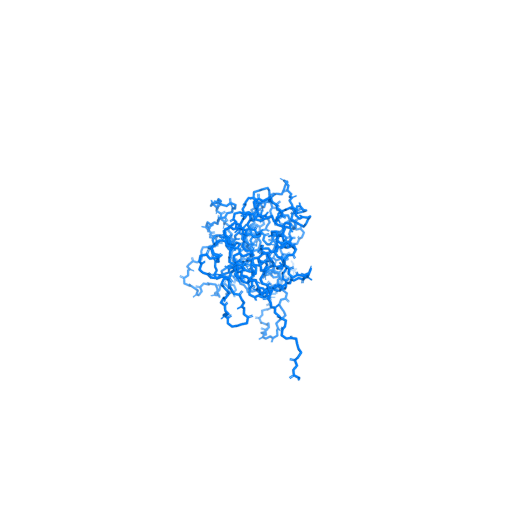ER A CA 1
ATOM 1501 C C . SER A 1 187 ? 0.120 -8.147 -12.669 1.00 83.94 187 SER A C 1
ATOM 1503 O O . SER A 1 187 ? 0.687 -8.325 -13.745 1.00 83.94 187 SER A O 1
ATOM 1505 N N . ASP A 1 188 ? -0.967 -8.833 -12.311 1.00 80.00 188 ASP A N 1
ATOM 1506 C CA . ASP A 1 188 ? -1.664 -9.793 -13.178 1.00 80.00 188 ASP A CA 1
ATOM 1507 C C . ASP A 1 188 ? -0.747 -10.895 -13.745 1.00 80.00 188 ASP A C 1
AT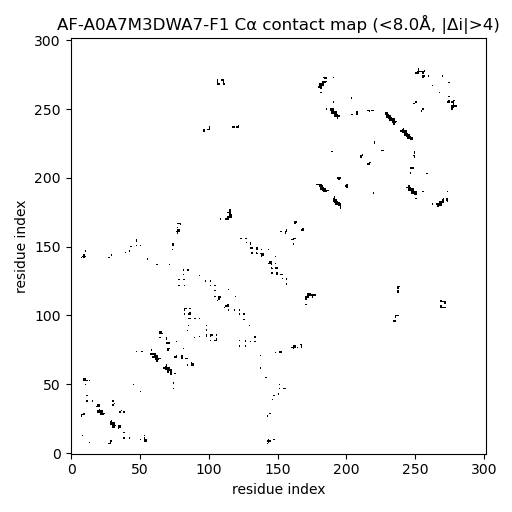OM 1509 O O . ASP A 1 188 ? -0.903 -11.354 -14.875 1.00 80.00 188 ASP A O 1
ATOM 1513 N N . GLY A 1 189 ? 0.257 -11.308 -12.961 1.00 82.81 189 GLY A N 1
ATOM 1514 C CA . GLY A 1 189 ? 1.239 -12.311 -13.376 1.00 82.81 189 GLY A CA 1
ATOM 1515 C C . GLY A 1 189 ? 2.216 -11.827 -14.452 1.00 82.81 189 GLY A C 1
ATOM 1516 O O . GLY A 1 189 ? 2.827 -12.653 -15.123 1.00 82.81 189 GLY A O 1
ATOM 1517 N N . VAL A 1 190 ? 2.384 -10.516 -14.631 1.00 88.81 190 VAL A N 1
ATOM 1518 C CA . VAL A 1 190 ? 3.286 -9.905 -15.615 1.00 88.81 190 VAL A CA 1
ATOM 1519 C C . VAL A 1 190 ? 4.117 -8.822 -14.932 1.00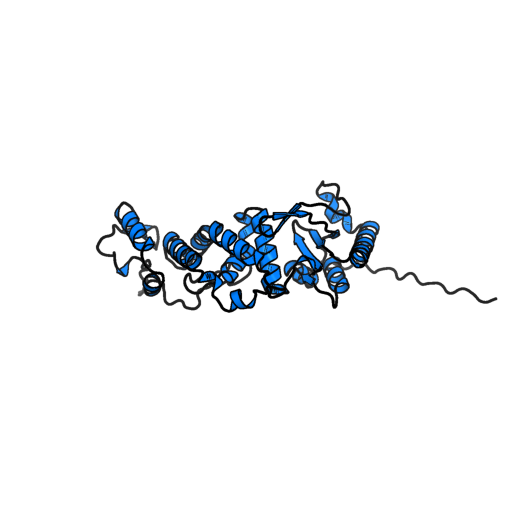 88.81 190 VAL A C 1
ATOM 1521 O O . VAL A 1 190 ? 3.614 -8.065 -14.106 1.00 88.81 190 VAL A O 1
ATOM 1524 N N . ILE A 1 191 ? 5.404 -8.735 -15.272 1.00 91.38 191 ILE A N 1
ATOM 1525 C CA . ILE A 1 191 ? 6.233 -7.606 -14.844 1.00 91.38 191 ILE A CA 1
ATOM 1526 C C . ILE A 1 191 ? 5.959 -6.446 -15.804 1.00 91.38 191 ILE A C 1
ATOM 1528 O O . ILE A 1 191 ? 6.192 -6.576 -17.009 1.00 91.38 191 ILE A O 1
ATOM 1532 N N . LYS A 1 192 ? 5.471 -5.322 -15.283 1.00 91.81 192 LYS A N 1
ATOM 1533 C CA . LYS A 1 192 ? 5.226 -4.090 -16.039 1.00 91.81 192 LYS A CA 1
ATOM 1534 C C . LYS A 1 192 ? 6.356 -3.097 -15.763 1.00 91.81 192 LYS A C 1
ATOM 1536 O O . LYS A 1 192 ? 6.781 -2.936 -14.620 1.00 91.81 192 LYS A O 1
ATOM 1541 N N . VAL A 1 193 ? 6.862 -2.457 -16.816 1.00 93.44 193 VAL A N 1
ATOM 1542 C CA . VAL A 1 193 ? 7.913 -1.435 -16.742 1.00 93.44 193 VAL A CA 1
ATOM 1543 C C . VAL A 1 193 ? 7.415 -0.159 -17.408 1.00 93.44 193 VAL A C 1
ATOM 1545 O O . VAL A 1 193 ? 7.224 -0.143 -18.623 1.00 93.44 193 VAL A O 1
ATOM 1548 N N . LYS A 1 194 ? 7.218 0.907 -16.626 1.00 92.44 194 LYS A N 1
ATOM 1549 C CA . LYS A 1 194 ? 6.976 2.268 -17.130 1.00 92.44 194 LYS A CA 1
ATOM 1550 C C . LYS A 1 194 ? 8.279 3.051 -17.025 1.00 92.44 194 LYS A C 1
ATOM 1552 O O . LYS A 1 194 ? 8.834 3.190 -15.933 1.00 92.44 194 LYS A O 1
ATOM 1557 N N . CYS A 1 195 ? 8.772 3.556 -18.150 1.00 92.56 195 CYS A N 1
ATOM 1558 C CA . CYS A 1 195 ? 9.994 4.346 -18.206 1.00 92.56 195 CYS A CA 1
ATOM 1559 C C . CYS A 1 195 ? 9.678 5.756 -18.730 1.00 92.56 195 CYS A C 1
ATOM 1561 O O . CYS A 1 195 ? 9.184 5.879 -19.849 1.00 92.56 195 CYS A O 1
ATOM 1563 N N . PRO A 1 196 ? 9.951 6.825 -17.958 1.00 91.31 196 PRO A N 1
ATOM 1564 C CA . PRO A 1 196 ? 9.677 8.188 -18.412 1.00 91.31 196 PRO A CA 1
ATOM 1565 C C . PRO A 1 196 ? 10.665 8.676 -19.481 1.00 91.31 196 PRO A C 1
ATOM 1567 O O . PRO A 1 196 ? 10.356 9.599 -20.232 1.00 91.31 196 PRO A O 1
ATOM 1570 N N . GLU A 1 197 ? 11.856 8.073 -19.570 1.00 91.44 197 GLU A N 1
ATOM 1571 C CA . GLU A 1 197 ? 12.897 8.458 -20.523 1.00 91.44 197 GLU A CA 1
ATOM 1572 C C . GLU A 1 197 ? 12.796 7.634 -21.824 1.00 91.44 197 GLU A C 1
ATOM 1574 O O . GLU A 1 197 ? 13.110 6.442 -21.811 1.00 91.44 197 GLU A O 1
ATOM 1579 N N . PRO A 1 198 ? 12.461 8.239 -22.985 1.00 90.25 198 PRO A N 1
ATOM 1580 C CA . PRO A 1 198 ? 12.210 7.487 -24.223 1.00 90.25 198 PRO A CA 1
ATOM 1581 C C . PRO A 1 198 ? 13.409 6.677 -24.735 1.00 90.25 198 PRO A C 1
ATOM 1583 O O . PRO A 1 198 ? 13.254 5.610 -25.334 1.00 90.25 198 PRO A O 1
ATOM 1586 N N . ALA A 1 199 ? 14.626 7.184 -24.514 1.00 90.12 199 ALA A N 1
ATOM 1587 C CA . ALA A 1 199 ? 15.846 6.498 -24.925 1.00 90.12 199 ALA A CA 1
ATOM 1588 C C . ALA A 1 199 ? 16.039 5.195 -24.141 1.00 90.12 199 ALA A C 1
ATOM 1590 O O . ALA A 1 199 ? 16.385 4.172 -24.728 1.00 90.12 199 ALA A O 1
ATOM 1591 N N . LEU A 1 200 ? 15.779 5.221 -22.833 1.00 91.06 200 LEU A N 1
ATOM 1592 C CA . LEU A 1 200 ? 15.883 4.045 -21.979 1.00 91.06 200 LEU A CA 1
ATOM 1593 C C . LEU A 1 200 ? 14.699 3.095 -22.174 1.00 91.06 200 LEU A C 1
ATOM 1595 O O . LEU A 1 200 ? 14.899 1.880 -22.206 1.00 91.06 200 LEU A O 1
ATOM 1599 N N . ASP A 1 201 ? 13.498 3.633 -22.393 1.00 91.56 201 ASP A N 1
ATOM 1600 C CA . ASP A 1 201 ? 12.328 2.846 -22.782 1.00 91.56 201 ASP A CA 1
ATOM 1601 C C . ASP A 1 201 ? 12.627 2.007 -24.037 1.00 91.56 201 ASP A C 1
ATOM 1603 O O . ASP A 1 201 ? 12.411 0.796 -24.058 1.00 91.56 201 ASP A O 1
ATOM 1607 N N . THR A 1 202 ? 13.292 2.591 -25.039 1.00 90.75 202 THR A N 1
ATOM 1608 C CA . THR A 1 202 ? 13.733 1.853 -26.237 1.00 90.75 202 THR A CA 1
ATOM 1609 C C . THR A 1 202 ? 14.627 0.651 -25.891 1.00 90.75 202 THR A C 1
ATOM 1611 O O . THR A 1 202 ? 14.464 -0.420 -26.475 1.00 90.75 202 THR A O 1
ATOM 1614 N N . VAL A 1 203 ? 15.526 0.773 -24.906 1.00 93.56 203 VAL A N 1
ATOM 1615 C CA . VAL A 1 203 ? 16.401 -0.334 -24.467 1.00 93.56 203 VAL A CA 1
ATOM 1616 C C . VAL A 1 203 ? 15.594 -1.462 -23.817 1.00 93.56 203 VAL A C 1
ATOM 1618 O O . VAL A 1 203 ? 15.868 -2.642 -24.059 1.00 93.56 203 VAL A O 1
ATOM 1621 N N . PHE A 1 204 ? 14.583 -1.130 -23.009 1.00 93.25 204 PHE A N 1
ATOM 1622 C CA . PHE A 1 204 ? 13.644 -2.132 -22.500 1.00 93.25 204 PHE A CA 1
ATOM 1623 C C . PHE A 1 204 ? 12.905 -2.828 -23.650 1.00 93.25 204 PHE A C 1
ATOM 1625 O O . PHE A 1 204 ? 12.786 -4.057 -23.635 1.00 93.25 204 PHE A O 1
ATOM 1632 N N . GLY A 1 205 ? 12.522 -2.079 -24.689 1.00 89.75 205 GLY A N 1
ATOM 1633 C CA . GLY A 1 205 ? 11.791 -2.605 -25.842 1.00 89.75 205 GLY A CA 1
ATOM 1634 C C . GLY A 1 205 ? 12.637 -3.570 -26.672 1.00 89.75 205 GLY A C 1
ATOM 1635 O O . GLY A 1 205 ? 12.182 -4.649 -27.055 1.00 89.75 205 GLY A O 1
ATOM 1636 N N . GLU A 1 206 ? 13.915 -3.248 -26.880 1.00 90.75 206 GLU A N 1
ATOM 1637 C CA . GLU A 1 206 ? 14.881 -4.152 -27.513 1.00 90.75 206 GLU A CA 1
ATOM 1638 C C . GLU A 1 206 ? 15.053 -5.451 -26.712 1.00 90.75 206 GLU A C 1
ATOM 1640 O O . GLU A 1 206 ? 15.096 -6.548 -27.284 1.00 90.75 206 GLU A O 1
ATOM 1645 N N . TYR A 1 207 ? 15.111 -5.352 -25.380 1.00 93.31 207 TYR A N 1
ATOM 1646 C CA . TYR A 1 207 ? 15.190 -6.529 -24.523 1.00 93.31 207 TYR A CA 1
ATOM 1647 C C . TYR A 1 207 ? 13.913 -7.376 -24.601 1.00 93.31 207 TYR A C 1
ATOM 1649 O O . TYR A 1 207 ? 14.002 -8.594 -24.783 1.00 93.31 207 TYR A O 1
ATOM 1657 N N . GLN A 1 208 ? 12.737 -6.752 -24.553 1.00 89.56 208 GLN A N 1
ATOM 1658 C CA . GLN A 1 208 ? 11.448 -7.423 -24.721 1.00 89.56 208 GLN A CA 1
ATOM 1659 C C . GLN A 1 208 ? 11.380 -8.171 -26.066 1.00 89.56 208 GLN A C 1
ATOM 1661 O O . GLN A 1 208 ? 11.025 -9.353 -26.115 1.00 89.56 208 GLN A O 1
ATOM 1666 N N . GLN A 1 209 ? 11.817 -7.530 -27.155 1.00 86.56 209 GLN A N 1
ATOM 1667 C CA . GLN A 1 209 ? 11.892 -8.152 -28.478 1.00 86.56 209 GLN A CA 1
ATOM 1668 C C . GLN A 1 209 ? 12.859 -9.346 -28.501 1.00 86.56 209 GLN A C 1
ATOM 1670 O O . GLN A 1 209 ? 12.583 -10.362 -29.147 1.00 86.56 209 GLN A O 1
ATOM 1675 N N . SER A 1 210 ? 13.979 -9.264 -27.777 1.00 89.25 210 SER A N 1
ATOM 1676 C CA . SER A 1 210 ? 14.933 -10.374 -27.666 1.00 89.25 210 SER A CA 1
ATOM 1677 C C . SER A 1 210 ? 14.330 -11.601 -26.968 1.00 89.25 210 SER A C 1
ATOM 1679 O O . SER A 1 210 ? 14.521 -12.723 -27.441 1.00 89.25 210 SER A O 1
ATOM 1681 N N . LEU A 1 211 ? 13.537 -11.400 -25.906 1.00 88.06 211 LEU A N 1
ATOM 1682 C CA . LEU A 1 211 ? 12.840 -12.478 -25.195 1.00 88.06 211 LEU A CA 1
ATOM 1683 C C . LEU A 1 211 ? 11.816 -13.169 -26.093 1.00 88.06 211 LEU A C 1
ATOM 1685 O O . LEU A 1 211 ? 11.691 -14.395 -26.072 1.00 88.06 211 LEU A O 1
ATOM 1689 N N . ARG A 1 212 ? 11.118 -12.390 -26.922 1.00 82.31 212 ARG A N 1
ATOM 1690 C CA . ARG A 1 212 ? 10.163 -12.915 -27.898 1.00 82.31 212 ARG A CA 1
ATOM 1691 C C . ARG A 1 212 ? 10.842 -13.776 -28.953 1.00 82.31 212 ARG A C 1
ATOM 1693 O O . ARG A 1 212 ? 10.400 -14.891 -29.202 1.00 82.31 212 ARG A O 1
ATOM 1700 N N . ASN A 1 213 ? 11.929 -13.283 -29.543 1.00 83.31 213 ASN A N 1
ATOM 1701 C CA . ASN A 1 213 ? 12.690 -14.042 -30.538 1.00 83.31 213 ASN A CA 1
ATOM 1702 C C . ASN A 1 213 ? 13.253 -15.353 -29.955 1.00 83.31 213 ASN A C 1
ATOM 1704 O O . ASN A 1 213 ? 13.472 -16.308 -30.695 1.00 83.31 213 ASN A O 1
ATOM 1708 N N . GLY A 1 214 ? 13.477 -15.400 -28.638 1.00 80.38 214 GLY A N 1
ATOM 1709 C CA . GLY A 1 214 ? 13.881 -16.597 -27.902 1.00 80.38 214 GLY A CA 1
ATOM 1710 C C . GLY A 1 214 ? 12.737 -17.500 -27.417 1.00 80.38 214 GLY A C 1
ATOM 1711 O O . GLY A 1 214 ? 13.026 -18.490 -26.751 1.00 80.38 214 GLY A O 1
ATOM 1712 N N . GLY A 1 215 ? 11.467 -17.178 -27.695 1.00 78.25 215 GLY A N 1
ATOM 1713 C CA . GLY A 1 215 ? 10.291 -17.954 -27.262 1.00 78.25 215 GLY A CA 1
ATOM 1714 C C . GLY A 1 215 ? 9.908 -17.804 -25.781 1.00 78.25 215 GLY A C 1
ATOM 1715 O O . GLY A 1 215 ? 8.942 -18.406 -25.325 1.00 78.25 215 GLY A O 1
ATOM 1716 N N . ALA A 1 216 ? 10.615 -16.978 -25.003 1.00 76.00 216 ALA A N 1
ATOM 1717 C CA . ALA A 1 216 ? 10.348 -16.806 -23.568 1.00 76.00 216 ALA A CA 1
ATOM 1718 C C . ALA A 1 216 ? 9.032 -16.055 -23.278 1.00 76.00 216 ALA A C 1
ATOM 1720 O O . ALA A 1 216 ? 8.492 -16.141 -22.178 1.00 76.00 216 ALA A O 1
ATOM 1721 N N . MET A 1 217 ? 8.507 -15.330 -24.270 1.00 72.25 217 MET A N 1
ATOM 1722 C CA . MET A 1 217 ? 7.237 -14.599 -24.171 1.00 72.25 217 MET A CA 1
ATOM 1723 C C . MET A 1 217 ? 6.003 -15.495 -24.376 1.00 72.25 217 MET A C 1
ATOM 1725 O O . MET A 1 217 ? 4.892 -15.055 -24.082 1.00 72.25 217 MET A O 1
ATOM 1729 N N . ASP A 1 218 ? 6.173 -16.746 -24.825 1.00 66.88 218 ASP A N 1
ATOM 1730 C CA . ASP A 1 218 ? 5.056 -17.669 -25.098 1.00 66.88 218 ASP A CA 1
ATOM 1731 C C . ASP A 1 218 ? 4.286 -18.070 -23.819 1.00 66.88 218 ASP A C 1
ATOM 1733 O O . ASP A 1 218 ? 3.100 -18.413 -23.851 1.00 66.88 218 ASP A O 1
ATOM 1737 N N . ALA A 1 219 ? 4.945 -17.953 -22.661 1.00 60.44 219 ALA A N 1
ATOM 1738 C CA . ALA A 1 219 ? 4.338 -18.132 -21.344 1.00 60.44 219 ALA A CA 1
ATOM 1739 C C . ALA A 1 219 ? 3.299 -17.046 -20.995 1.00 60.44 219 ALA A C 1
ATOM 1741 O O . ALA A 1 219 ? 2.449 -17.278 -20.144 1.00 60.44 219 ALA A O 1
ATOM 1742 N N . ILE A 1 220 ? 3.351 -15.881 -21.649 1.00 58.88 220 ILE A N 1
ATOM 1743 C CA . ILE A 1 220 ? 2.425 -14.759 -21.420 1.00 58.88 220 ILE A CA 1
ATOM 1744 C C . ILE A 1 220 ? 1.256 -14.803 -22.418 1.00 58.88 220 ILE A C 1
ATOM 1746 O O . ILE A 1 220 ? 0.117 -14.498 -22.076 1.00 58.88 220 ILE A O 1
ATOM 1750 N N . SER A 1 221 ? 1.513 -15.214 -23.662 1.00 53.16 221 SER A N 1
ATOM 1751 C CA . SER A 1 221 ? 0.534 -15.197 -24.761 1.00 53.16 221 SER A CA 1
ATOM 1752 C C . SER A 1 221 ? -0.461 -16.368 -24.754 1.00 53.16 221 SER A C 1
ATOM 1754 O O . SER A 1 221 ? -1.470 -16.320 -25.457 1.00 53.16 221 SER A O 1
ATOM 1756 N N . SER A 1 222 ? -0.240 -17.402 -23.937 1.00 46.53 222 SER A N 1
ATOM 1757 C CA . SER A 1 222 ? -1.150 -18.554 -23.800 1.00 46.53 222 SER A CA 1
ATOM 1758 C C . SER A 1 222 ? -2.428 -18.260 -22.989 1.00 46.53 222 SER A C 1
ATOM 1760 O O . SER A 1 222 ? -3.341 -19.083 -22.980 1.00 46.53 222 SER A O 1
ATOM 1762 N N . GLY A 1 223 ? -2.542 -17.067 -22.388 1.00 46.31 223 GLY A N 1
ATOM 1763 C CA . GLY A 1 223 ? -3.729 -16.581 -21.668 1.00 46.31 223 GLY A CA 1
ATOM 1764 C C . GLY A 1 223 ? -4.841 -15.958 -22.530 1.00 46.31 223 GLY A C 1
ATOM 1765 O O . GLY A 1 223 ? -5.776 -15.390 -21.980 1.00 46.31 223 GLY A O 1
ATOM 1766 N N . GLY A 1 224 ? -4.773 -16.039 -23.865 1.00 39.34 224 GLY A N 1
ATOM 1767 C CA . GLY A 1 224 ? -5.898 -15.688 -24.750 1.00 39.34 224 GLY A CA 1
ATOM 1768 C C . GLY A 1 224 ? -6.061 -14.207 -25.123 1.00 39.34 224 GLY A C 1
ATOM 1769 O O . GLY A 1 224 ? -6.994 -13.876 -25.854 1.00 39.34 224 GLY A O 1
ATOM 1770 N N . HIS A 1 225 ? -5.152 -13.323 -24.712 1.00 42.94 225 HIS A N 1
ATOM 1771 C CA . HIS A 1 225 ? -5.149 -11.921 -25.137 1.00 42.94 225 HIS A CA 1
ATOM 1772 C C . HIS A 1 225 ? -3.994 -11.665 -26.116 1.00 42.94 225 HIS A C 1
ATOM 1774 O O . HIS A 1 225 ? -2.840 -11.967 -25.816 1.00 42.94 225 HIS A O 1
ATOM 1780 N N . LEU A 1 226 ? -4.299 -11.132 -27.308 1.00 42.62 226 LEU A N 1
ATOM 1781 C CA . LEU A 1 226 ? -3.284 -10.547 -28.188 1.00 42.62 226 LEU A CA 1
ATOM 1782 C C . LEU A 1 226 ? -2.612 -9.403 -27.413 1.00 42.62 226 LEU A C 1
ATOM 1784 O O . LEU A 1 226 ? -3.249 -8.389 -27.149 1.00 42.62 226 LEU A O 1
ATOM 1788 N N . PHE A 1 227 ? -1.355 -9.581 -27.012 1.00 52.03 227 PHE A N 1
ATOM 1789 C CA . PHE A 1 227 ? -0.588 -8.528 -26.351 1.00 52.03 227 PHE A CA 1
ATOM 1790 C C . PHE A 1 227 ? -0.020 -7.565 -27.398 1.00 52.03 227 PHE A C 1
ATOM 1792 O O . PHE A 1 227 ? 0.816 -7.963 -28.213 1.00 52.03 227 PHE A O 1
ATOM 1799 N N . ASP A 1 228 ? -0.444 -6.303 -27.336 1.00 51.75 228 ASP A N 1
ATOM 1800 C CA . ASP A 1 228 ? 0.267 -5.187 -27.958 1.00 51.75 228 ASP A CA 1
ATOM 1801 C C . ASP A 1 228 ? 1.522 -4.841 -27.133 1.00 51.75 228 ASP A C 1
ATOM 1803 O O . ASP A 1 228 ? 1.520 -4.894 -25.901 1.00 51.75 228 ASP A O 1
ATOM 1807 N N . PHE A 1 229 ? 2.618 -4.526 -27.835 1.00 54.22 229 PHE A N 1
ATOM 1808 C CA . PHE A 1 229 ? 3.982 -4.317 -27.305 1.00 54.22 229 PHE A CA 1
ATOM 1809 C C . PHE A 1 229 ? 4.090 -3.161 -26.298 1.00 54.22 229 PHE A C 1
ATOM 1811 O O . PHE A 1 229 ? 5.005 -3.140 -25.476 1.00 54.22 229 PHE A O 1
ATOM 1818 N N . VAL A 1 230 ? 3.107 -2.264 -26.331 1.00 54.91 230 VAL A N 1
ATOM 1819 C CA . VAL A 1 230 ? 2.801 -1.238 -25.338 1.00 54.91 230 VAL A CA 1
ATOM 1820 C C . VAL A 1 230 ? 1.295 -1.321 -25.142 1.00 54.91 230 VAL A C 1
ATOM 1822 O O . VAL A 1 230 ? 0.533 -1.061 -26.071 1.00 54.91 230 VAL A O 1
ATOM 1825 N N . SER A 1 231 ? 0.852 -1.746 -23.966 1.00 55.62 231 SER A N 1
ATOM 1826 C CA . SER A 1 231 ? -0.572 -1.702 -23.657 1.00 55.62 231 SER A CA 1
ATOM 1827 C C . SER A 1 231 ? -0.872 -0.339 -23.067 1.00 55.62 231 SER A C 1
ATOM 1829 O O . SER A 1 231 ? -0.354 -0.025 -21.997 1.00 55.62 231 SER A O 1
ATOM 1831 N N . MET A 1 232 ? -1.729 0.438 -23.729 1.00 60.72 232 MET A N 1
ATOM 1832 C CA . MET A 1 232 ? -2.367 1.602 -23.113 1.00 60.72 232 MET A CA 1
ATOM 1833 C C . MET A 1 232 ? -3.419 1.099 -22.118 1.00 60.72 232 MET A C 1
ATOM 1835 O O . MET A 1 232 ? -4.622 1.137 -22.378 1.00 60.72 232 MET A O 1
ATOM 1839 N N . GLU A 1 233 ? -2.967 0.519 -21.007 1.00 69.56 233 GLU A N 1
ATOM 1840 C CA . GLU A 1 233 ? -3.850 0.240 -19.883 1.00 69.56 233 GLU A CA 1
ATOM 1841 C C . GLU A 1 233 ? -4.116 1.545 -19.146 1.00 69.56 233 GLU A C 1
ATOM 1843 O O . GLU A 1 233 ? -3.200 2.308 -18.849 1.00 69.56 233 GLU A O 1
ATOM 1848 N N . ALA A 1 234 ? -5.385 1.818 -18.873 1.00 74.12 234 ALA A N 1
ATOM 1849 C CA . ALA A 1 234 ? -5.737 2.901 -17.981 1.00 74.12 234 ALA A CA 1
ATOM 1850 C C . ALA A 1 234 ? -5.514 2.433 -16.538 1.00 74.12 234 ALA A C 1
ATOM 1852 O O . ALA A 1 234 ? -5.872 1.307 -16.189 1.00 74.12 234 ALA A O 1
ATOM 1853 N N . ARG A 1 235 ? -4.924 3.292 -15.711 1.00 79.12 235 ARG A N 1
ATOM 1854 C CA . ARG A 1 235 ? -4.713 3.055 -14.281 1.00 79.12 235 ARG A CA 1
ATOM 1855 C C . ARG A 1 235 ? -5.296 4.214 -13.495 1.00 79.12 235 ARG A C 1
ATOM 1857 O O . ARG A 1 235 ? -5.167 5.356 -13.919 1.00 79.12 235 ARG A O 1
ATOM 1864 N N . THR A 1 236 ? -5.879 3.936 -12.339 1.00 80.69 236 THR A N 1
ATOM 1865 C CA . THR A 1 236 ? -6.268 4.984 -11.394 1.00 80.69 236 THR A CA 1
ATOM 1866 C C . THR A 1 236 ? -5.065 5.330 -10.517 1.00 80.69 236 THR A C 1
ATOM 1868 O O . THR A 1 236 ? -4.553 4.458 -9.825 1.00 80.69 236 THR A O 1
ATOM 1871 N N . VAL A 1 237 ? -4.600 6.581 -10.561 1.00 83.69 237 VAL A N 1
ATOM 1872 C CA . VAL A 1 237 ? -3.551 7.123 -9.684 1.00 83.69 237 VAL A CA 1
ATOM 1873 C C . VAL A 1 237 ? -4.115 8.344 -8.980 1.00 83.69 237 VAL A C 1
ATOM 1875 O O . VAL A 1 237 ? -4.525 9.305 -9.623 1.00 83.69 237 VAL A O 1
ATOM 1878 N N . ASN A 1 238 ? -4.167 8.301 -7.651 1.00 87.00 238 ASN A N 1
ATOM 1879 C CA . ASN A 1 238 ? -4.752 9.350 -6.820 1.00 87.00 238 ASN A CA 1
ATOM 1880 C C . ASN A 1 238 ? -6.193 9.725 -7.221 1.00 87.00 238 ASN A C 1
ATOM 1882 O O . ASN A 1 238 ? -6.589 10.887 -7.186 1.00 87.00 238 ASN A O 1
ATOM 1886 N N . GLY A 1 239 ? -6.982 8.720 -7.615 1.00 78.81 239 GLY A N 1
ATOM 1887 C CA . GLY A 1 239 ? -8.370 8.891 -8.059 1.00 78.81 239 GLY A CA 1
ATOM 1888 C C . GLY A 1 239 ? -8.529 9.391 -9.499 1.00 78.81 239 GLY A C 1
ATOM 1889 O O . GLY A 1 239 ? -9.660 9.505 -9.972 1.00 78.81 239 GLY A O 1
ATOM 1890 N N . GLU A 1 240 ? -7.431 9.653 -10.210 1.00 84.81 240 GLU A N 1
ATOM 1891 C CA . GLU A 1 240 ? -7.444 10.074 -11.609 1.00 84.81 240 GLU A CA 1
ATOM 1892 C C . GLU A 1 240 ? -7.102 8.910 -12.536 1.00 84.81 240 GLU A C 1
ATOM 1894 O O . GLU A 1 240 ? -6.143 8.173 -12.312 1.00 84.81 240 GLU A O 1
ATOM 1899 N N . LEU A 1 241 ? -7.882 8.754 -13.606 1.00 82.81 241 LEU A N 1
ATOM 1900 C CA . LEU A 1 241 ? -7.604 7.760 -14.633 1.00 82.81 241 LEU A CA 1
ATOM 1901 C C . LEU A 1 241 ? -6.486 8.276 -15.549 1.00 82.81 241 LEU A C 1
ATOM 1903 O O . LEU A 1 241 ? -6.693 9.209 -16.326 1.00 82.81 241 LEU A O 1
ATOM 1907 N N . VAL A 1 242 ? -5.316 7.651 -15.477 1.00 83.25 242 VAL A N 1
ATOM 1908 C CA . VAL A 1 242 ? -4.125 7.996 -16.256 1.00 83.25 242 VAL A CA 1
ATOM 1909 C C . VAL A 1 242 ? -3.772 6.887 -17.241 1.00 83.25 242 VAL A C 1
ATOM 1911 O O . VAL A 1 242 ? -3.994 5.702 -16.982 1.00 83.25 242 VAL A O 1
ATOM 1914 N N . ALA A 1 243 ? -3.201 7.265 -18.384 1.00 81.44 243 ALA A N 1
ATOM 1915 C CA . ALA A 1 243 ? -2.599 6.299 -19.294 1.00 81.44 243 ALA A CA 1
ATOM 1916 C C . ALA A 1 243 ? -1.355 5.686 -18.633 1.00 81.44 243 ALA A C 1
ATOM 1918 O O . ALA A 1 243 ? -0.479 6.402 -18.138 1.00 81.44 243 ALA A O 1
ATOM 1919 N N . HIS A 1 244 ? -1.285 4.359 -18.611 1.00 79.44 244 HIS A N 1
ATOM 1920 C CA . HIS A 1 244 ? -0.172 3.606 -18.053 1.00 79.44 244 HIS A CA 1
ATOM 1921 C C . HIS A 1 244 ? 0.554 2.842 -19.158 1.00 79.44 244 HIS A C 1
ATOM 1923 O O . HIS A 1 244 ? 0.522 1.611 -19.235 1.00 79.44 244 HIS A O 1
ATOM 1929 N N . ASP A 1 245 ? 1.216 3.612 -20.019 1.00 83.31 245 ASP A N 1
ATOM 1930 C CA . ASP A 1 245 ? 2.035 3.084 -21.102 1.00 83.31 245 ASP A CA 1
ATOM 1931 C C . ASP A 1 245 ? 3.240 2.360 -20.500 1.00 83.31 245 ASP A C 1
ATOM 1933 O O . ASP A 1 245 ? 4.169 2.969 -19.965 1.00 83.31 245 ASP A O 1
ATOM 1937 N N . CYS A 1 246 ? 3.180 1.032 -20.531 1.00 88.00 246 CYS A N 1
ATOM 1938 C CA . CYS A 1 246 ? 4.189 0.174 -19.936 1.00 88.00 246 CYS A CA 1
ATOM 1939 C C . CYS A 1 246 ? 4.562 -0.977 -20.866 1.00 88.00 246 CYS A C 1
ATOM 1941 O O . CYS A 1 246 ? 3.742 -1.534 -21.607 1.00 88.00 246 CYS A O 1
ATOM 1943 N N . GLN A 1 247 ? 5.826 -1.367 -20.773 1.00 90.06 247 GLN A N 1
ATOM 1944 C CA . GLN A 1 247 ? 6.336 -2.577 -21.387 1.00 90.06 247 GLN A CA 1
ATOM 1945 C C . GLN A 1 247 ? 6.109 -3.772 -20.475 1.00 90.06 247 GLN A C 1
ATOM 1947 O O . GLN A 1 247 ? 6.133 -3.665 -19.251 1.00 90.06 247 GLN A O 1
ATOM 1952 N N . ARG A 1 248 ? 5.894 -4.935 -21.084 1.00 89.06 248 ARG A N 1
ATOM 1953 C CA . ARG A 1 248 ? 5.440 -6.145 -20.394 1.00 89.06 248 ARG A CA 1
ATOM 1954 C C . ARG A 1 248 ? 6.437 -7.272 -20.534 1.00 89.06 248 ARG A C 1
ATOM 1956 O O . ARG A 1 248 ? 6.874 -7.579 -21.643 1.00 89.06 248 ARG A O 1
ATOM 1963 N N . PHE A 1 249 ? 6.743 -7.922 -19.424 1.00 89.88 249 PHE A N 1
ATOM 1964 C CA . PHE A 1 249 ? 7.751 -8.964 -19.338 1.00 89.88 249 PHE A CA 1
ATOM 1965 C C . PHE A 1 249 ? 7.215 -10.170 -18.557 1.00 89.88 249 PHE A C 1
ATOM 1967 O O . PHE A 1 249 ? 6.380 -10.006 -17.664 1.00 89.88 249 PHE A O 1
ATOM 1974 N N . PRO A 1 250 ? 7.676 -11.395 -18.864 1.00 89.50 250 PRO A N 1
ATOM 1975 C CA . PRO A 1 250 ? 7.199 -12.580 -18.172 1.00 89.50 250 PRO A CA 1
ATOM 1976 C C . PRO A 1 250 ? 7.674 -12.537 -16.718 1.00 89.50 250 PRO A C 1
ATOM 1978 O O . PRO A 1 250 ? 8.751 -11.991 -16.448 1.00 89.50 250 PRO A O 1
ATOM 1981 N N . PRO A 1 251 ? 6.921 -13.144 -15.786 1.00 88.94 251 PRO A N 1
ATOM 1982 C CA . PRO A 1 251 ? 7.274 -13.216 -14.372 1.00 88.94 251 PRO A CA 1
ATOM 1983 C C . PRO A 1 251 ? 8.384 -14.259 -14.142 1.00 88.94 251 PRO A C 1
ATOM 1985 O O . PRO A 1 251 ? 8.233 -15.213 -13.382 1.00 88.94 251 PRO A O 1
ATOM 1988 N N . ASP A 1 252 ? 9.511 -14.088 -14.830 1.00 89.88 252 ASP A N 1
ATOM 1989 C CA . ASP A 1 252 ? 10.680 -14.958 -14.778 1.00 89.88 252 ASP A CA 1
ATOM 1990 C C . ASP A 1 252 ? 11.803 -14.321 -13.950 1.00 89.88 252 ASP A C 1
ATOM 1992 O O . ASP A 1 252 ? 12.048 -13.113 -13.989 1.00 89.88 252 ASP A O 1
ATOM 1996 N N . ARG A 1 253 ? 12.536 -15.158 -13.213 1.00 90.88 253 ARG A N 1
ATOM 1997 C CA . ARG A 1 253 ? 13.634 -14.732 -12.339 1.00 90.88 253 ARG A CA 1
ATOM 1998 C C . ARG A 1 253 ? 14.756 -14.019 -13.097 1.00 90.88 253 ARG A C 1
ATOM 2000 O O . ARG A 1 253 ? 15.272 -13.008 -12.617 1.00 90.88 253 ARG A O 1
ATOM 2007 N N . GLN A 1 254 ? 15.205 -14.572 -14.225 1.00 91.88 254 GLN A N 1
ATOM 2008 C CA . GLN A 1 254 ? 16.301 -13.991 -15.008 1.00 91.88 254 GLN A CA 1
ATOM 2009 C C . GLN A 1 254 ? 15.854 -12.687 -15.652 1.00 91.88 254 GLN A C 1
ATOM 2011 O O . GLN A 1 254 ? 16.627 -11.731 -15.707 1.00 91.88 254 GLN A O 1
ATOM 2016 N N . VAL A 1 255 ? 14.591 -12.630 -16.067 1.00 92.75 255 VAL A N 1
ATOM 2017 C CA . VAL A 1 255 ? 13.975 -11.408 -16.572 1.00 92.75 255 VAL A CA 1
ATOM 2018 C C . VAL A 1 255 ? 13.925 -10.330 -15.494 1.00 92.75 255 VAL A C 1
ATOM 2020 O O . VAL A 1 255 ? 14.487 -9.261 -15.715 1.00 92.75 255 VAL A O 1
ATOM 2023 N N . ALA A 1 256 ? 13.387 -10.621 -14.307 1.00 94.06 256 ALA A N 1
ATOM 2024 C CA . ALA A 1 256 ? 13.361 -9.684 -13.182 1.00 94.06 256 ALA A CA 1
ATOM 2025 C C . ALA A 1 256 ? 14.770 -9.178 -12.819 1.00 94.06 256 ALA A C 1
ATOM 2027 O O . ALA A 1 256 ? 15.000 -7.974 -12.715 1.00 94.06 256 ALA A O 1
ATOM 2028 N N . ARG A 1 257 ? 15.754 -10.084 -12.714 1.00 94.94 257 ARG A N 1
ATOM 2029 C CA . ARG A 1 257 ? 17.162 -9.721 -12.474 1.00 94.94 257 ARG A CA 1
ATOM 2030 C C . ARG A 1 257 ? 17.723 -8.800 -13.547 1.00 94.94 257 ARG A C 1
ATOM 2032 O O . ARG A 1 257 ? 18.443 -7.855 -13.228 1.00 94.94 257 ARG A O 1
ATOM 2039 N N . ARG A 1 258 ? 17.431 -9.093 -14.816 1.00 95.62 258 ARG A N 1
ATOM 2040 C CA . ARG A 1 258 ? 17.925 -8.299 -15.937 1.00 95.62 258 ARG A CA 1
ATOM 2041 C C . ARG A 1 258 ? 17.318 -6.902 -15.918 1.00 95.62 258 ARG A C 1
ATOM 2043 O O . ARG A 1 258 ? 18.084 -5.951 -16.024 1.00 95.62 258 ARG A O 1
ATOM 2050 N N . LEU A 1 259 ? 16.009 -6.784 -15.713 1.00 96.12 259 LEU A N 1
ATOM 2051 C CA . LEU A 1 259 ? 15.319 -5.497 -15.609 1.00 96.12 259 LEU A CA 1
ATOM 2052 C C . LEU A 1 259 ? 15.900 -4.640 -14.478 1.00 96.12 259 LEU A C 1
ATOM 2054 O O . LEU A 1 259 ? 16.299 -3.510 -14.730 1.00 96.12 259 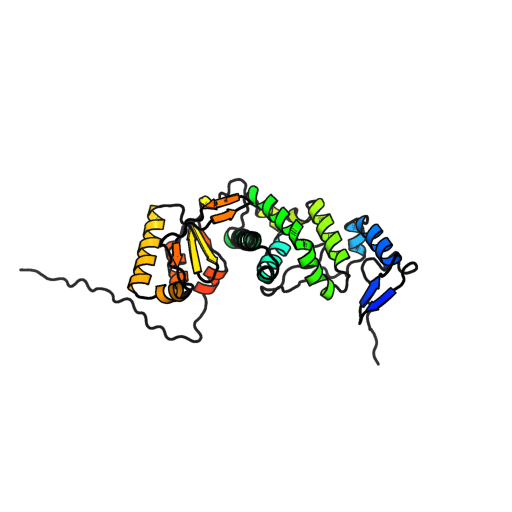LEU A O 1
ATOM 2058 N N . ILE A 1 260 ? 16.085 -5.213 -13.283 1.00 94.88 260 ILE A N 1
ATOM 2059 C CA . ILE A 1 260 ? 16.724 -4.516 -12.152 1.00 94.88 260 ILE A CA 1
ATOM 2060 C C . ILE A 1 260 ? 18.150 -4.064 -12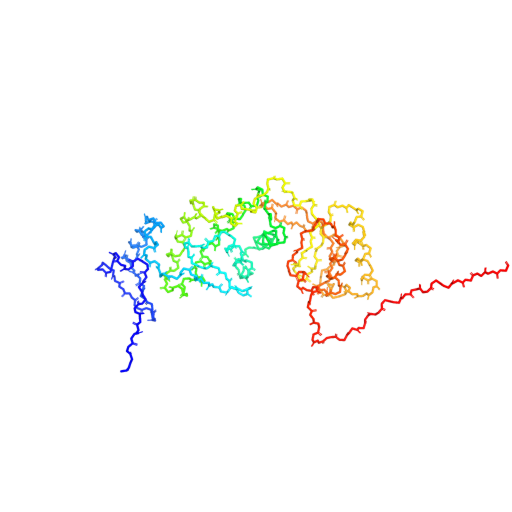.509 1.00 94.88 260 ILE A C 1
ATOM 2062 O O . ILE A 1 260 ? 18.548 -2.946 -12.194 1.00 94.88 260 ILE A O 1
ATOM 2066 N N . SER A 1 261 ? 18.931 -4.904 -13.201 1.00 95.19 261 SER A N 1
ATOM 2067 C CA . SER A 1 261 ? 20.297 -4.537 -13.611 1.00 95.19 261 SER A CA 1
ATOM 2068 C C . SER A 1 261 ? 20.345 -3.430 -14.667 1.00 95.19 261 SER A C 1
ATOM 2070 O O . SER A 1 261 ? 21.319 -2.687 -14.726 1.00 95.19 261 SER A O 1
ATOM 2072 N N . MET A 1 262 ? 19.315 -3.322 -15.512 1.00 95.19 262 MET A N 1
ATOM 2073 C CA . MET A 1 262 ? 19.214 -2.266 -16.525 1.00 95.19 262 MET A CA 1
ATOM 2074 C C . MET A 1 262 ? 18.935 -0.902 -15.898 1.00 95.19 262 MET A C 1
ATOM 2076 O O . MET A 1 262 ? 19.204 0.117 -16.525 1.00 95.19 262 MET A O 1
ATOM 2080 N N . THR A 1 263 ? 18.438 -0.889 -14.662 1.00 94.25 263 THR A N 1
ATOM 2081 C CA . THR A 1 263 ? 18.144 0.330 -13.915 1.00 94.25 263 THR A CA 1
ATOM 2082 C C . THR A 1 263 ? 19.185 0.690 -12.857 1.00 94.25 263 THR A C 1
ATOM 2084 O O . THR A 1 263 ? 18.926 1.539 -12.005 1.00 94.25 263 THR A O 1
ATOM 2087 N N . ASP A 1 264 ? 20.350 0.040 -12.863 1.00 91.75 264 ASP A N 1
ATOM 2088 C CA . ASP A 1 264 ? 21.395 0.308 -11.875 1.00 91.75 264 ASP A CA 1
ATOM 2089 C C . ASP A 1 264 ? 21.870 1.771 -11.944 1.00 91.75 264 ASP A C 1
ATOM 2091 O O . ASP A 1 264 ? 22.162 2.301 -13.017 1.00 91.75 264 ASP A O 1
ATOM 2095 N N . GLY A 1 265 ? 21.915 2.439 -10.790 1.00 89.06 265 GLY A N 1
ATOM 2096 C CA . GLY A 1 265 ? 22.249 3.863 -10.681 1.00 89.06 265 GLY A CA 1
ATOM 2097 C C . GLY A 1 265 ? 21.151 4.849 -11.109 1.00 89.06 265 GLY A C 1
ATOM 2098 O O . GLY A 1 265 ? 21.409 6.053 -11.115 1.00 89.06 265 GLY A O 1
ATOM 2099 N N . LEU A 1 266 ? 19.943 4.381 -11.442 1.00 93.38 266 LEU A N 1
ATOM 2100 C CA . LEU A 1 266 ? 18.814 5.230 -11.839 1.00 93.38 266 LEU A CA 1
ATOM 2101 C C . LEU A 1 266 ? 17.789 5.408 -10.709 1.00 93.38 266 LEU A C 1
ATOM 2103 O O . LEU A 1 266 ? 17.823 4.729 -9.681 1.00 93.38 266 LEU A O 1
ATOM 2107 N N . ARG A 1 267 ? 16.853 6.345 -10.900 1.00 93.94 267 ARG A N 1
ATOM 2108 C CA . ARG A 1 267 ? 15.701 6.537 -10.009 1.00 93.94 267 ARG A CA 1
ATOM 2109 C C . ARG A 1 267 ? 14.634 5.497 -10.335 1.00 93.94 267 ARG A C 1
ATOM 2111 O O . ARG A 1 267 ? 14.033 5.547 -11.406 1.00 93.94 267 ARG A O 1
ATOM 2118 N N . VAL A 1 268 ? 14.409 4.556 -9.420 1.00 93.81 268 VAL A N 1
ATOM 2119 C CA . VAL A 1 268 ? 13.519 3.410 -9.648 1.00 93.81 268 VAL A CA 1
ATOM 2120 C C . VAL A 1 268 ? 12.571 3.227 -8.478 1.00 93.81 268 VAL A C 1
ATOM 2122 O O . VAL A 1 268 ? 13.011 3.116 -7.335 1.00 93.81 268 VAL A O 1
ATOM 2125 N N . LEU A 1 269 ? 11.280 3.136 -8.776 1.00 94.75 269 LEU A N 1
ATOM 2126 C CA . LEU A 1 269 ? 10.298 2.511 -7.907 1.00 94.75 269 LEU A CA 1
ATOM 2127 C C . LEU A 1 269 ? 10.248 1.020 -8.256 1.00 94.75 269 LEU A C 1
ATOM 2129 O O . LEU A 1 269 ? 9.680 0.632 -9.277 1.00 94.75 269 LEU A O 1
ATOM 2133 N N . LEU A 1 270 ? 10.881 0.197 -7.423 1.00 93.31 270 LEU A N 1
ATOM 2134 C CA . LEU A 1 270 ? 10.889 -1.253 -7.582 1.00 93.31 270 LEU A CA 1
ATOM 2135 C C . LEU A 1 270 ? 9.890 -1.878 -6.613 1.00 93.31 270 LEU A C 1
ATOM 2137 O O . LEU A 1 270 ? 10.058 -1.778 -5.397 1.00 93.31 270 LEU A O 1
ATOM 2141 N N . ASP A 1 271 ? 8.892 -2.562 -7.157 1.00 92.00 271 ASP A N 1
ATOM 2142 C CA . ASP A 1 271 ? 7.977 -3.387 -6.379 1.00 92.00 271 ASP A CA 1
ATOM 2143 C C . ASP A 1 271 ? 8.755 -4.489 -5.626 1.00 92.00 271 ASP A C 1
ATOM 2145 O O . ASP A 1 271 ? 9.530 -5.240 -6.246 1.00 92.00 271 ASP A O 1
ATOM 2149 N N . PRO A 1 272 ? 8.572 -4.615 -4.294 1.00 88.12 272 PRO A N 1
ATOM 2150 C CA . PRO A 1 272 ? 9.190 -5.669 -3.498 1.00 88.12 272 PRO A CA 1
ATOM 2151 C C . PRO A 1 272 ? 8.991 -7.080 -4.065 1.00 88.12 272 PRO A C 1
ATOM 2153 O O . PRO A 1 272 ? 9.888 -7.915 -3.936 1.00 88.12 272 PRO A O 1
ATOM 2156 N N . GLU A 1 273 ? 7.869 -7.367 -4.727 1.00 89.56 273 GLU A N 1
ATOM 2157 C CA . GLU A 1 273 ? 7.618 -8.687 -5.311 1.00 89.56 273 GLU A CA 1
ATOM 2158 C C . GLU A 1 273 ? 8.531 -8.994 -6.497 1.00 89.56 273 GLU A C 1
ATOM 2160 O O . GLU A 1 273 ? 9.011 -10.124 -6.633 1.00 89.56 273 GLU A O 1
ATOM 2165 N N . VAL A 1 274 ? 8.860 -7.987 -7.311 1.00 92.00 274 VAL A N 1
ATOM 2166 C CA . VAL A 1 274 ? 9.838 -8.127 -8.398 1.00 92.00 274 VAL A CA 1
ATOM 2167 C C . VAL A 1 274 ? 11.237 -8.348 -7.820 1.00 92.00 274 VAL A C 1
ATOM 2169 O O . VAL A 1 274 ? 11.981 -9.212 -8.297 1.00 92.00 274 VAL A O 1
ATOM 2172 N N . ALA A 1 275 ? 11.589 -7.625 -6.751 1.00 90.31 275 ALA A N 1
ATOM 2173 C CA . ALA A 1 275 ? 12.852 -7.829 -6.046 1.00 90.31 275 ALA A CA 1
ATOM 2174 C C . ALA A 1 275 ? 12.957 -9.256 -5.474 1.00 90.31 275 ALA A C 1
ATOM 2176 O O . ALA A 1 275 ? 13.974 -9.931 -5.652 1.00 90.31 275 ALA A O 1
ATOM 2177 N N . LEU A 1 276 ? 11.889 -9.755 -4.844 1.00 89.00 276 LEU A N 1
ATOM 2178 C CA . LEU A 1 276 ? 11.819 -11.123 -4.329 1.00 89.00 276 LEU A CA 1
ATOM 2179 C C . LEU A 1 276 ? 11.898 -12.159 -5.453 1.00 89.00 276 LEU A C 1
ATOM 2181 O O . LEU A 1 276 ? 12.653 -13.127 -5.336 1.00 89.00 276 LEU A O 1
ATOM 2185 N N . LEU A 1 277 ? 11.183 -11.951 -6.561 1.00 90.94 277 LEU A N 1
ATOM 2186 C CA . LEU A 1 277 ? 11.236 -12.809 -7.745 1.00 90.94 277 LEU A CA 1
ATOM 2187 C C . LEU A 1 277 ? 12.667 -12.939 -8.285 1.00 90.94 277 LEU A C 1
ATOM 2189 O O . LEU A 1 277 ? 13.115 -14.047 -8.578 1.00 90.94 277 LEU A O 1
ATOM 2193 N N . ALA A 1 278 ? 13.418 -11.837 -8.339 1.00 90.56 278 ALA A N 1
ATOM 2194 C CA . ALA A 1 278 ? 14.817 -11.827 -8.763 1.00 90.56 278 ALA A CA 1
ATOM 2195 C C . ALA A 1 278 ? 15.760 -12.592 -7.804 1.00 90.56 278 ALA A C 1
ATOM 2197 O O . ALA A 1 278 ? 16.822 -13.083 -8.219 1.00 90.56 278 ALA A O 1
ATOM 2198 N N . LEU A 1 279 ? 15.386 -12.704 -6.525 1.00 85.62 279 LEU A N 1
ATOM 2199 C CA . LEU A 1 279 ? 16.169 -13.352 -5.470 1.00 85.62 279 LEU A CA 1
ATOM 2200 C C . LEU A 1 279 ? 15.824 -14.828 -5.239 1.00 85.62 279 LEU A C 1
ATOM 2202 O O . LEU A 1 279 ? 16.662 -15.530 -4.667 1.00 85.62 279 LEU A O 1
ATOM 2206 N N . LYS A 1 280 ? 14.657 -15.318 -5.690 1.00 81.06 280 LYS A N 1
ATOM 2207 C CA . LYS A 1 280 ? 14.238 -16.725 -5.525 1.00 81.06 280 LYS A CA 1
ATOM 2208 C C . LYS A 1 280 ? 15.379 -17.679 -5.913 1.00 81.06 280 LYS A C 1
ATOM 2210 O O . LYS A 1 280 ? 15.884 -17.639 -7.033 1.00 81.06 280 LYS A O 1
ATOM 2215 N N . GLN A 1 281 ? 15.833 -18.512 -4.972 1.00 58.56 281 GLN A N 1
ATOM 2216 C CA . GLN A 1 281 ? 16.782 -19.590 -5.261 1.00 58.56 281 GLN A CA 1
ATOM 2217 C C . GLN A 1 281 ? 16.004 -20.777 -5.833 1.00 58.56 281 GLN A C 1
ATOM 2219 O O . GLN A 1 281 ? 15.083 -21.278 -5.191 1.00 58.56 281 GLN A O 1
ATOM 2224 N N . ASP A 1 282 ? 16.365 -21.226 -7.034 1.00 50.12 282 ASP A N 1
ATOM 2225 C CA . ASP A 1 282 ? 15.752 -22.400 -7.653 1.00 50.12 282 ASP A CA 1
ATOM 2226 C C . ASP A 1 282 ? 16.128 -23.664 -6.868 1.00 50.12 282 ASP A C 1
ATOM 2228 O O . ASP A 1 282 ? 17.177 -24.259 -7.100 1.00 50.12 282 ASP A O 1
ATOM 2232 N N . PHE A 1 283 ? 15.255 -24.129 -5.977 1.00 46.06 283 PHE A N 1
ATOM 2233 C CA . PHE A 1 283 ? 15.310 -25.502 -5.464 1.00 46.06 283 PHE A CA 1
ATOM 2234 C C . PHE A 1 283 ? 14.594 -26.496 -6.401 1.00 46.06 283 PHE A C 1
ATOM 2236 O O . PHE A 1 283 ? 14.076 -27.507 -5.934 1.00 46.06 283 PHE A O 1
ATOM 2243 N N . GLY A 1 284 ? 14.534 -26.250 -7.722 1.00 41.91 284 GLY A N 1
ATOM 2244 C CA . GLY A 1 284 ? 13.731 -27.145 -8.565 1.00 41.91 284 GLY A CA 1
ATOM 2245 C C . GLY A 1 284 ? 13.690 -27.020 -10.086 1.00 41.91 284 GLY A C 1
ATOM 2246 O O . GLY A 1 284 ? 12.932 -27.787 -10.667 1.00 41.91 284 GLY A O 1
ATOM 2247 N N . LEU A 1 285 ? 14.460 -26.171 -10.776 1.00 37.38 285 LEU A N 1
ATOM 2248 C CA . LEU A 1 285 ? 14.474 -26.178 -12.252 1.00 37.38 285 LEU A CA 1
ATOM 2249 C C . LEU A 1 285 ? 15.896 -26.013 -12.802 1.00 37.38 285 LEU A C 1
ATOM 2251 O O . LEU A 1 285 ? 16.625 -25.090 -12.448 1.00 37.38 285 LEU A O 1
ATOM 2255 N N . LYS A 1 286 ? 16.312 -26.960 -13.655 1.00 35.91 286 LYS A N 1
ATOM 2256 C CA . LYS A 1 286 ? 17.617 -26.945 -14.333 1.00 35.91 286 LYS A CA 1
ATOM 2257 C C . LYS A 1 286 ? 17.724 -25.708 -15.239 1.00 35.91 286 LYS A C 1
ATOM 2259 O O . LYS A 1 286 ? 16.835 -25.504 -16.064 1.00 35.91 286 LYS A O 1
ATOM 2264 N N . PRO A 1 287 ? 18.832 -24.950 -15.195 1.00 40.72 287 PRO A N 1
ATOM 2265 C CA . PRO A 1 287 ? 19.075 -23.889 -16.156 1.00 40.72 287 PRO A CA 1
ATOM 2266 C C . PRO A 1 287 ? 19.470 -24.520 -17.495 1.00 40.72 287 PRO A C 1
ATOM 2268 O O . PRO A 1 287 ? 20.489 -25.199 -17.597 1.00 40.72 287 PRO A O 1
ATOM 2271 N N . SER A 1 288 ? 18.682 -24.290 -18.541 1.00 41.09 288 SER A N 1
ATOM 2272 C CA . SER A 1 288 ? 19.136 -24.519 -19.917 1.00 41.09 288 SER A CA 1
ATOM 2273 C C . SER A 1 288 ? 18.832 -23.303 -20.777 1.00 41.09 288 SER A C 1
ATOM 2275 O O . SER A 1 288 ? 18.102 -23.360 -21.753 1.00 41.09 288 SER A O 1
ATOM 2277 N N . TYR A 1 289 ? 19.443 -22.180 -20.406 1.00 41.50 289 TYR A N 1
ATOM 2278 C CA . TYR A 1 289 ? 19.733 -21.127 -21.364 1.00 41.50 289 TYR A CA 1
ATOM 2279 C C . TYR A 1 289 ? 21.121 -20.558 -21.077 1.00 41.50 289 TYR A C 1
ATOM 2281 O O . TYR A 1 289 ? 21.382 -19.998 -20.015 1.00 41.50 289 TYR A O 1
ATOM 2289 N N . SER A 1 290 ? 22.038 -20.770 -22.018 1.00 32.59 290 SER A N 1
ATOM 2290 C CA . SER A 1 290 ? 23.332 -20.096 -22.081 1.00 32.59 290 SER A CA 1
ATOM 2291 C C . SER A 1 290 ? 23.312 -19.253 -23.351 1.00 32.59 290 SER A C 1
ATOM 2293 O O . SER A 1 290 ? 23.164 -19.830 -24.429 1.00 32.59 290 SER A O 1
ATOM 2295 N N . PRO A 1 291 ? 23.428 -17.918 -23.277 1.00 36.47 291 PRO A N 1
ATOM 2296 C CA . PRO A 1 291 ? 23.464 -17.101 -24.478 1.00 36.47 291 PRO A CA 1
ATOM 2297 C C . PRO A 1 291 ? 24.714 -17.462 -25.289 1.00 36.47 291 PRO A C 1
ATOM 2299 O O . PRO A 1 291 ? 25.843 -17.348 -24.802 1.00 36.47 291 PRO A O 1
ATOM 2302 N N . HIS A 1 292 ? 24.523 -17.915 -26.530 1.00 31.48 292 HIS A N 1
ATOM 2303 C CA . HIS A 1 292 ? 25.627 -18.098 -27.462 1.00 31.48 292 HIS A CA 1
ATOM 2304 C C . HIS A 1 292 ? 26.280 -16.740 -27.726 1.00 31.48 292 HIS A C 1
ATOM 2306 O O . HIS A 1 292 ? 25.722 -15.862 -28.378 1.00 31.48 292 HIS A O 1
ATOM 2312 N N . ARG A 1 293 ? 27.498 -16.583 -27.206 1.00 32.78 293 ARG A N 1
ATOM 2313 C CA . ARG A 1 293 ? 28.405 -15.492 -27.544 1.00 32.78 293 ARG A CA 1
ATOM 2314 C C . ARG A 1 293 ? 28.784 -15.671 -29.014 1.00 32.78 293 ARG A C 1
ATOM 2316 O O . ARG A 1 293 ? 29.551 -16.573 -29.345 1.00 32.78 293 ARG A O 1
ATOM 2323 N N . SER A 1 294 ? 28.234 -14.846 -29.896 1.00 34.66 294 SER A N 1
ATOM 2324 C CA . SER A 1 294 ? 28.673 -14.749 -31.285 1.00 34.66 294 SER A CA 1
ATOM 2325 C C . SER A 1 294 ? 30.148 -14.339 -31.296 1.00 34.66 294 SER A C 1
ATOM 2327 O O . SER A 1 294 ? 30.510 -13.188 -31.049 1.00 34.66 294 SER A O 1
ATOM 2329 N N . GLN A 1 295 ? 31.029 -15.315 -31.520 1.00 34.03 295 GLN A N 1
ATOM 2330 C CA . GLN A 1 295 ? 32.432 -15.057 -31.799 1.00 34.03 295 GLN A CA 1
ATOM 2331 C C . GLN A 1 295 ? 32.502 -14.297 -33.123 1.00 34.03 295 GLN A C 1
ATOM 2333 O O . GLN A 1 295 ? 32.197 -14.839 -34.182 1.00 34.03 295 GLN A O 1
ATOM 2338 N N . ARG A 1 296 ? 32.912 -13.026 -33.061 1.00 36.59 296 ARG A N 1
ATOM 2339 C CA . ARG A 1 296 ? 33.469 -12.330 -34.220 1.00 36.59 296 ARG A CA 1
ATOM 2340 C C . ARG A 1 296 ? 34.713 -13.104 -34.650 1.00 36.59 296 ARG A C 1
ATOM 2342 O O . ARG A 1 296 ? 35.756 -13.002 -34.009 1.00 36.59 296 ARG A O 1
ATOM 2349 N N . SER A 1 297 ? 34.590 -13.883 -35.716 1.00 36.53 297 SER A N 1
ATOM 2350 C CA . SER A 1 297 ? 35.732 -14.418 -36.441 1.00 36.53 297 SER A CA 1
ATOM 2351 C C . SER A 1 297 ? 36.469 -13.256 -37.101 1.00 36.53 297 SER A C 1
ATOM 2353 O O . SER A 1 297 ? 35.989 -12.633 -38.045 1.00 36.53 297 SER A O 1
ATOM 2355 N N . SER A 1 298 ? 37.642 -12.958 -36.564 1.00 40.97 298 SER A N 1
ATOM 2356 C CA . SER A 1 298 ? 38.711 -12.245 -37.241 1.00 40.97 298 SER A CA 1
ATOM 2357 C C . SER A 1 298 ? 39.168 -13.034 -38.475 1.00 40.97 298 SER A C 1
ATOM 2359 O O . SER A 1 298 ? 39.709 -14.129 -38.339 1.00 40.97 298 SER A O 1
ATOM 2361 N N . SER A 1 299 ? 38.991 -12.464 -39.663 1.00 37.41 299 SER A N 1
ATOM 2362 C CA . SER A 1 299 ? 39.715 -12.816 -40.891 1.00 37.41 299 SER A CA 1
ATOM 2363 C C . SER A 1 299 ? 39.638 -11.603 -41.829 1.00 37.41 299 SER A C 1
ATOM 2365 O O . SER A 1 299 ? 38.551 -11.074 -42.019 1.00 37.41 299 SER A O 1
ATOM 2367 N N . GLY A 1 300 ? 40.705 -11.091 -42.426 1.00 30.77 300 GLY A N 1
ATOM 2368 C CA . GLY A 1 300 ? 42.063 -11.596 -42.470 1.00 30.77 300 GLY A CA 1
ATOM 2369 C C . GLY A 1 300 ? 43.005 -10.573 -43.097 1.00 30.77 300 GLY A C 1
ATOM 2370 O O . GLY A 1 300 ? 42.585 -9.583 -43.693 1.00 30.77 300 GLY A O 1
ATOM 2371 N N . SER A 1 301 ? 44.288 -10.847 -42.913 1.00 35.88 301 SER A N 1
ATOM 2372 C CA . SER A 1 301 ? 45.387 -10.261 -43.663 1.00 35.88 301 SER A CA 1
ATOM 2373 C C . SER A 1 301 ? 45.567 -11.042 -44.962 1.00 35.88 301 SER A C 1
ATOM 2375 O O . SER A 1 301 ? 45.679 -12.266 -44.911 1.00 35.88 301 SER A O 1
ATOM 2377 N N . TYR A 1 302 ? 45.627 -10.326 -46.081 1.00 44.84 302 TYR A N 1
ATOM 2378 C CA . TYR A 1 302 ? 46.577 -10.530 -47.174 1.00 44.84 302 TYR A CA 1
ATOM 2379 C C . TYR A 1 302 ? 46.930 -9.153 -47.730 1.00 44.84 302 TYR A C 1
ATOM 2381 O O . TYR A 1 302 ? 45.995 -8.328 -47.851 1.00 44.84 302 TYR A O 1
#

Foldseek 3Di:
DDDDPDQLAALLCPPCVPPFDWDDDDSATAGDDPVNVVSLVVLLVDDLVSSVVRQPPCVADWDCLQPDTARLDLLPAALLSVLVNCQSNVPVPDDPQLNVLSLVVNLCCPPVVADEPLNVVSSLVSCVVCQLVSLVRCCVVSSYDSSSSSSSNVNCSVVVVRCPDCSNVSRYDHPDDPLQAWEWDQDPQKTWTDDNDVVLVVVVLVVLVVCVVVVVCVVVVVPPDDDDQWDQDFHQDSNDTDGDGIGIHGLALVGLLVVVVSQPPHHHSYRVVSVVSVVDDPPDDDDDDDDPDPDPDDDDDD

Sequence (302 aa):
MTQNERRRVTTTAKLYREAAVLVRLGDRMRFEGIIGDAIKYVGRYLTTETAGWLLPELENYVHDFGGGPVRAHPLLLDAHDLLTAFRDGGEDFLAPDDLQEVRRLYAQSVALKKYCAADMPTLHDICRRYISVFAEAVADDLGVDNWEVDDILQQRLRKGDLFASPRVQGLLDYDFDLDDYIQIELSDGVIKVKCPEPALDTVFGEYQQSLRNGGAMDAISSGGHLFDFVSMEARTVNGELVAHDCQRFPPDRQVARRLISMTDGLRVLLDPEVALLALKQDFGLKPSYSPHRSQRSSSGSY

pLDDT: mean 76.42, std 19.99, range [30.77, 96.12]

Nearest PDB structures (foldseek):
  6p3m-assembly1_A-2  TM=5.613E-01  e=4.562E+00  Glaucium flavum
  6p3o-assembly1_A-2  TM=5.583E-01  e=5.597E+00  Glaucium flavum
  5ce7-assembly1_A  TM=2.529E-01  e=7.607E+00  Schizosaccharomyces pombe